Protein AF-A0A2V6G5L8-F1 (afdb_monomer_lite)

pLDDT: mean 82.04, std 16.82, range [30.98, 94.81]

Secondary structure (DSSP, 8-state):
-TT-HHHHHHHHHHHHHH---HHHHHHHHHHHHHHHHHTSS-HHHHHHHHHHHHHHHHHHHHHTTPPP-PPP---S-EEEEES---HHHHHHS--TTEEEEEESS--TTSHHHHHHHHTT--EEE--SSHHHH--TT--EEEETTTTEEEES--HHHHHHHHHHHHHHHHHHHHHHHHHHHHHHHGGGS----------------

Sequence (205 aa):
MVEDRTLIDEVLRKLKTDLCNVEWAFQEVATRYAQTLSKIDDPYLRERALDIQDVTKRVIRNLQGKAPKTFLSLTQPHILVAHNLTPSDTASMSRDYVLGVATDLGSRTSHAAILARSLNIPAVLGLHDITAKLETGQHVLVDGSDGWLIVNPTPETLECYKQIESRRAKVTAQLKQLSSFRKTSMRSQPMERRGSDFIEPNFSI

Radius of gyration: 22.94 Å; chains: 1; bounding box: 56×52×59 Å

Foldseek 3Di:
DVPPPVLVVQLVVCCVPVVDDSLVSSCVSLLVVLVVQCPDPDPVSPLVSVQSVVVSVVVSCVVVVHDQPADPPDPAADAAEEQAQYPSNLVRDDLPRHQEYEHLADDCPGPRNVSCLVSVHAYAHNVNCVVVVDDPPWDWDGDNPVRDIRTNDDPVRVVVVVVVVVVVVVVVVVVVVVVVVVVVVVPPDDDDDDDDDDDDDDDDD

Structure (mmCIF, N/CA/C/O backbone):
data_AF-A0A2V6G5L8-F1
#
_entry.id   AF-A0A2V6G5L8-F1
#
loop_
_atom_site.group_PDB
_atom_site.id
_atom_site.type_symbol
_atom_site.label_atom_id
_atom_site.label_alt_id
_atom_site.label_comp_id
_atom_site.label_asym_id
_atom_site.label_entity_id
_atom_site.label_seq_id
_atom_site.pdbx_PDB_ins_code
_atom_site.Cartn_x
_atom_site.Cartn_y
_atom_site.Cartn_z
_atom_site.occupancy
_atom_site.B_iso_or_equiv
_atom_site.auth_seq_id
_atom_site.auth_comp_id
_atom_site.auth_asym_id
_atom_site.auth_atom_id
_atom_site.pdbx_PDB_model_num
ATOM 1 N N . MET A 1 1 ? 5.148 7.804 -17.476 1.00 61.69 1 MET A N 1
ATOM 2 C CA . MET A 1 1 ? 5.872 6.564 -17.117 1.00 61.69 1 MET A CA 1
ATOM 3 C C . MET A 1 1 ? 5.680 5.501 -18.185 1.00 61.69 1 MET A C 1
ATOM 5 O O . MET A 1 1 ? 6.603 5.325 -18.954 1.00 61.69 1 MET A O 1
ATOM 9 N N . VAL A 1 2 ? 4.518 4.840 -18.308 1.00 65.25 2 VAL A N 1
ATOM 10 C CA . VAL A 1 2 ? 4.335 3.784 -19.339 1.00 65.2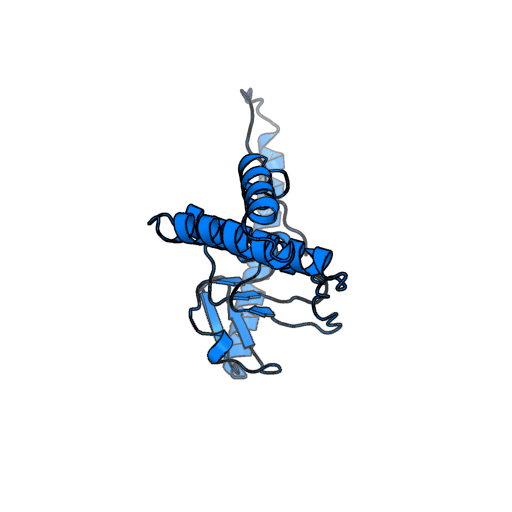5 2 VAL A CA 1
ATOM 11 C C . VAL A 1 2 ? 4.403 4.334 -20.769 1.00 65.25 2 VAL A C 1
ATOM 13 O O . VAL A 1 2 ? 4.929 3.669 -21.646 1.00 65.25 2 VAL A O 1
ATOM 16 N N . GLU A 1 3 ? 3.940 5.564 -20.984 1.00 74.81 3 GLU A N 1
ATOM 17 C CA . GLU A 1 3 ? 4.020 6.264 -22.277 1.00 74.81 3 GLU A CA 1
ATOM 18 C C . GLU A 1 3 ? 5.188 7.263 -22.339 1.00 74.81 3 GLU A C 1
ATOM 20 O O . GLU A 1 3 ? 5.230 8.136 -23.206 1.00 74.81 3 GLU A O 1
ATOM 25 N N . ASP A 1 4 ? 6.125 7.192 -21.387 1.00 84.06 4 ASP A N 1
ATOM 26 C CA . ASP A 1 4 ? 7.268 8.100 -21.384 1.00 84.06 4 ASP A CA 1
ATOM 27 C C . ASP A 1 4 ? 8.213 7.747 -22.535 1.00 84.06 4 ASP A C 1
ATOM 29 O O . ASP A 1 4 ? 8.891 6.718 -22.507 1.00 84.06 4 ASP A O 1
ATOM 33 N N . ARG A 1 5 ? 8.248 8.611 -23.554 1.00 85.69 5 ARG A N 1
ATOM 34 C CA . ARG A 1 5 ? 9.072 8.403 -24.750 1.00 85.69 5 ARG A CA 1
ATOM 35 C C . ARG A 1 5 ? 10.554 8.280 -24.418 1.00 85.69 5 ARG A C 1
ATOM 37 O O . ARG A 1 5 ? 11.223 7.456 -25.021 1.00 85.69 5 ARG A O 1
ATOM 44 N N . THR A 1 6 ? 11.047 9.022 -23.429 1.00 87.62 6 THR A N 1
ATOM 45 C CA . THR A 1 6 ? 12.464 8.990 -23.040 1.00 87.62 6 THR A CA 1
ATOM 46 C C . THR A 1 6 ? 12.847 7.610 -22.520 1.00 87.62 6 THR A C 1
ATOM 48 O O . THR A 1 6 ? 13.856 7.043 -22.938 1.00 87.62 6 THR A O 1
ATOM 51 N N . LEU A 1 7 ? 12.003 7.042 -21.653 1.00 87.38 7 LEU A N 1
ATOM 52 C CA . LEU A 1 7 ? 12.200 5.702 -21.106 1.00 87.38 7 LEU A CA 1
ATOM 53 C C . LEU A 1 7 ? 12.101 4.639 -22.206 1.00 87.38 7 LEU A C 1
ATOM 55 O O . LEU A 1 7 ? 12.951 3.755 -22.282 1.00 87.38 7 LEU A O 1
ATOM 59 N N . ILE A 1 8 ? 11.087 4.730 -23.071 1.00 89.81 8 ILE A N 1
ATOM 60 C CA . ILE A 1 8 ? 10.886 3.777 -24.171 1.00 89.81 8 ILE A CA 1
ATOM 61 C C . ILE A 1 8 ? 12.074 3.810 -25.140 1.00 89.81 8 ILE A C 1
ATOM 63 O O . ILE A 1 8 ? 12.603 2.756 -25.489 1.00 89.81 8 ILE A O 1
ATOM 67 N N . ASP A 1 9 ? 12.530 4.996 -25.539 1.00 92.69 9 ASP A N 1
ATOM 68 C CA . ASP A 1 9 ? 13.653 5.162 -26.462 1.00 92.69 9 ASP A CA 1
ATOM 69 C C . ASP A 1 9 ? 14.961 4.619 -25.870 1.00 92.69 9 ASP A C 1
ATOM 71 O O . ASP A 1 9 ? 15.764 4.010 -26.584 1.00 92.69 9 ASP A O 1
ATOM 75 N N . GLU A 1 10 ? 15.176 4.796 -24.563 1.00 92.62 10 GLU A N 1
ATOM 76 C CA . GLU A 1 10 ? 16.321 4.227 -23.849 1.00 92.62 10 GLU A CA 1
ATOM 77 C C . GLU A 1 10 ? 16.272 2.691 -23.831 1.00 92.62 10 GLU A C 1
ATOM 79 O O . GLU A 1 10 ? 17.270 2.041 -24.157 1.00 92.62 10 GLU A O 1
ATOM 84 N N . VAL A 1 11 ? 15.104 2.100 -23.549 1.00 92.50 11 VAL A N 1
ATOM 85 C CA . VAL A 1 11 ? 14.900 0.641 -23.593 1.00 92.50 11 VAL A CA 1
ATOM 86 C C . VAL A 1 11 ? 15.129 0.097 -25.006 1.00 92.50 11 VAL A C 1
ATOM 88 O O . VAL A 1 11 ? 15.877 -0.865 -25.181 1.00 92.50 11 VAL A O 1
ATOM 91 N N . LEU A 1 12 ? 14.550 0.727 -26.032 1.00 92.62 12 LEU A N 1
ATOM 92 C CA . LEU A 1 12 ? 14.711 0.309 -27.430 1.00 92.62 12 LEU A CA 1
ATOM 93 C C . LEU A 1 12 ? 16.166 0.387 -27.896 1.00 92.62 12 LEU A C 1
ATOM 95 O O . LEU A 1 12 ? 16.631 -0.491 -28.625 1.00 92.62 12 LEU A O 1
ATOM 99 N N . ARG A 1 13 ? 16.898 1.424 -27.478 1.00 93.25 13 ARG A N 1
ATOM 100 C CA . ARG A 1 13 ? 18.331 1.548 -27.764 1.00 93.25 13 ARG A CA 1
ATOM 101 C C . ARG A 1 13 ? 19.106 0.401 -27.129 1.00 93.25 13 ARG A C 1
ATOM 103 O O . ARG A 1 13 ? 19.894 -0.243 -27.812 1.00 93.25 13 ARG A O 1
ATOM 110 N N . LYS A 1 14 ? 18.839 0.113 -25.856 1.00 92.62 14 LYS A N 1
ATOM 111 C CA . LYS A 1 14 ? 19.505 -0.959 -25.116 1.00 92.62 14 LYS A CA 1
ATOM 112 C C . LYS A 1 14 ? 19.248 -2.338 -25.726 1.00 92.62 14 LYS A C 1
ATOM 114 O O . LYS A 1 14 ? 20.172 -3.134 -25.826 1.00 92.62 14 LYS A O 1
ATOM 119 N N . LEU A 1 15 ? 18.037 -2.593 -26.221 1.00 92.69 15 LEU A N 1
ATOM 120 C CA . LEU A 1 15 ? 17.722 -3.840 -26.925 1.00 92.69 15 LEU A CA 1
ATOM 121 C C . LEU A 1 15 ? 18.544 -4.027 -28.201 1.00 92.69 15 LEU A C 1
ATOM 123 O O . LEU A 1 15 ? 19.007 -5.132 -28.474 1.00 92.69 15 LEU A O 1
ATOM 127 N N . LYS A 1 16 ? 18.747 -2.952 -28.969 1.00 92.06 16 LYS A N 1
ATOM 128 C CA . LYS A 1 16 ? 19.544 -2.993 -30.202 1.00 92.06 16 LYS A CA 1
ATOM 129 C C . LYS A 1 16 ? 21.036 -3.179 -29.930 1.00 92.06 16 LYS A C 1
ATOM 131 O O . LYS A 1 16 ? 21.698 -3.847 -30.716 1.00 92.06 16 LYS A O 1
ATOM 136 N N . THR A 1 17 ? 21.552 -2.580 -28.858 1.00 92.69 17 THR A N 1
ATOM 137 C CA . THR A 1 17 ? 22.986 -2.613 -28.533 1.00 92.69 17 THR A CA 1
ATOM 138 C C . THR A 1 17 ? 23.386 -3.880 -27.779 1.00 92.69 17 THR A C 1
ATOM 140 O O . THR A 1 17 ? 24.358 -4.527 -28.154 1.00 92.69 17 THR A O 1
ATOM 143 N N . ASP A 1 18 ? 22.634 -4.247 -26.739 1.00 90.44 18 ASP A N 1
ATOM 144 C CA . ASP A 1 18 ? 23.035 -5.287 -25.780 1.00 90.44 18 ASP A CA 1
ATOM 145 C C . ASP A 1 18 ? 22.461 -6.670 -26.137 1.00 90.44 18 ASP A C 1
ATOM 147 O O . ASP A 1 18 ? 22.833 -7.663 -25.515 1.00 90.44 18 ASP A O 1
ATOM 151 N N . LEU A 1 19 ? 21.537 -6.741 -27.109 1.00 89.12 19 LEU A N 1
ATOM 152 C CA . LEU A 1 19 ? 20.874 -7.972 -27.572 1.00 89.12 19 LEU A CA 1
ATOM 153 C C . LEU A 1 19 ? 20.292 -8.822 -26.424 1.00 89.12 19 LEU A C 1
ATOM 155 O O . LEU A 1 19 ? 20.365 -10.051 -26.424 1.00 89.12 19 LEU A O 1
ATOM 159 N N . CYS A 1 20 ? 19.709 -8.153 -25.428 1.00 90.88 20 CYS A N 1
ATOM 160 C CA . CYS A 1 20 ? 19.091 -8.777 -24.261 1.00 90.88 20 CYS A CA 1
ATOM 161 C C . CYS A 1 20 ? 17.565 -8.904 -24.411 1.00 90.88 20 CYS A C 1
ATOM 163 O O . CYS A 1 20 ? 16.962 -8.367 -25.340 1.00 90.88 20 CYS A O 1
ATOM 165 N N . ASN A 1 21 ? 16.926 -9.637 -23.494 1.00 92.69 21 ASN A N 1
ATOM 166 C CA . ASN A 1 21 ? 15.468 -9.745 -23.475 1.00 92.69 21 ASN A CA 1
ATOM 167 C C . ASN A 1 21 ? 14.803 -8.408 -23.072 1.00 92.69 21 ASN A C 1
ATOM 169 O O . ASN A 1 21 ? 15.391 -7.577 -22.370 1.00 92.69 21 ASN A O 1
ATOM 173 N N . VAL A 1 22 ? 13.569 -8.199 -23.539 1.00 93.31 22 VAL A N 1
ATOM 174 C CA . VAL A 1 22 ? 12.821 -6.943 -23.348 1.00 93.31 22 VAL A CA 1
ATOM 175 C C . VAL A 1 22 ? 12.508 -6.671 -21.881 1.00 93.31 22 VAL A C 1
ATOM 177 O O . VAL A 1 22 ? 12.587 -5.527 -21.433 1.00 93.31 22 VAL A O 1
ATOM 180 N N . GLU A 1 23 ? 12.223 -7.715 -21.111 1.00 93.19 23 GLU A N 1
ATOM 181 C CA . GLU A 1 23 ? 11.925 -7.638 -19.687 1.00 93.19 23 GLU A CA 1
ATOM 182 C C . GLU A 1 23 ? 13.119 -7.115 -18.889 1.00 93.19 23 GLU A C 1
ATOM 184 O O . GLU A 1 23 ? 12.956 -6.257 -18.022 1.00 93.19 23 GLU A O 1
ATOM 189 N N . TRP A 1 24 ? 14.317 -7.604 -19.200 1.00 93.38 24 TRP A N 1
ATOM 190 C CA . TRP A 1 24 ? 15.567 -7.214 -18.565 1.00 93.38 24 TRP A CA 1
ATOM 191 C C . TRP A 1 24 ? 15.931 -5.778 -18.910 1.00 93.38 24 TRP A C 1
ATOM 193 O O . TRP A 1 24 ? 16.190 -4.984 -18.005 1.00 93.38 24 TRP A O 1
ATOM 203 N N . ALA A 1 25 ? 15.890 -5.420 -20.198 1.00 94.12 25 ALA A N 1
ATOM 204 C CA . ALA A 1 25 ? 16.164 -4.055 -20.638 1.00 94.12 25 ALA A CA 1
ATOM 205 C C . ALA A 1 25 ? 15.221 -3.053 -19.955 1.00 94.12 25 ALA A C 1
ATOM 207 O O . ALA A 1 25 ? 15.672 -2.036 -19.426 1.00 94.12 25 ALA A O 1
ATOM 208 N N . PHE A 1 26 ? 13.923 -3.369 -19.909 1.00 93.62 26 PHE A N 1
ATOM 209 C CA . PHE A 1 26 ? 12.929 -2.535 -19.245 1.00 93.62 26 PHE A CA 1
ATOM 210 C C . PHE A 1 26 ? 13.160 -2.453 -17.730 1.00 93.62 26 PHE A C 1
ATOM 212 O O . PHE A 1 26 ? 13.147 -1.355 -17.170 1.00 93.62 26 PHE A O 1
ATOM 219 N N . GLN A 1 27 ? 13.406 -3.588 -17.063 1.00 93.94 27 GLN A N 1
ATOM 220 C CA . GLN A 1 27 ? 13.678 -3.619 -15.625 1.00 93.94 27 GLN A CA 1
ATOM 221 C C . GLN A 1 27 ? 14.892 -2.761 -15.269 1.00 93.94 27 GLN A C 1
ATOM 223 O O . GLN A 1 27 ? 14.825 -1.986 -14.316 1.00 93.94 27 GLN A O 1
ATOM 228 N N . GLU A 1 28 ? 15.993 -2.892 -16.004 1.00 93.81 28 GLU A N 1
ATOM 229 C CA . GLU A 1 28 ? 17.238 -2.189 -15.699 1.00 93.81 28 GLU A CA 1
ATOM 230 C C . GLU A 1 28 ? 17.068 -0.670 -15.815 1.00 93.81 28 GLU A C 1
ATOM 232 O O . GLU A 1 28 ? 17.421 0.067 -14.888 1.00 93.81 28 GLU A O 1
ATOM 237 N N . VAL A 1 29 ? 16.474 -0.206 -16.921 1.00 93.12 29 VAL A N 1
ATOM 238 C CA . VAL A 1 29 ? 16.212 1.220 -17.152 1.00 93.12 29 VAL A CA 1
ATOM 239 C C . VAL A 1 29 ? 15.277 1.753 -16.067 1.00 93.12 29 VAL A C 1
ATOM 241 O O . VAL A 1 29 ? 15.641 2.676 -15.339 1.00 93.12 29 VAL A O 1
ATOM 244 N N . ALA A 1 30 ? 14.113 1.133 -15.863 1.00 93.00 30 ALA A N 1
ATOM 245 C CA . ALA A 1 30 ? 13.137 1.617 -14.888 1.00 93.00 30 ALA A CA 1
ATOM 246 C C . ALA A 1 30 ? 13.659 1.584 -13.437 1.00 93.00 30 ALA A C 1
ATOM 248 O O . ALA A 1 30 ? 13.397 2.507 -12.660 1.00 93.00 30 ALA A O 1
ATOM 249 N N . THR A 1 31 ? 14.457 0.571 -13.076 1.00 93.12 31 THR A N 1
ATOM 250 C CA . THR A 1 31 ? 15.107 0.484 -11.757 1.00 93.12 31 THR A CA 1
ATOM 251 C C . THR A 1 31 ? 16.056 1.658 -11.535 1.00 93.12 31 THR A C 1
ATOM 253 O O . THR A 1 31 ? 16.070 2.230 -10.447 1.00 93.12 31 THR A O 1
ATOM 256 N N . ARG A 1 32 ? 16.801 2.078 -12.561 1.00 92.81 32 ARG A N 1
ATOM 257 C CA . ARG A 1 32 ? 17.712 3.229 -12.490 1.00 92.81 32 ARG A CA 1
ATOM 258 C C . ARG A 1 32 ? 16.976 4.552 -12.264 1.00 92.81 32 ARG A C 1
ATOM 260 O O . ARG A 1 32 ? 17.410 5.358 -11.436 1.00 92.81 32 ARG A O 1
ATOM 267 N N . TYR A 1 33 ? 15.847 4.759 -12.946 1.00 91.06 33 TYR A N 1
ATOM 268 C CA . TYR A 1 33 ? 14.983 5.924 -12.709 1.00 91.06 33 TYR A CA 1
ATOM 269 C C . TYR A 1 33 ? 14.438 5.929 -11.276 1.00 91.06 33 TYR A C 1
ATOM 271 O O . TYR A 1 33 ? 14.561 6.934 -10.574 1.00 91.06 33 TYR A O 1
ATOM 279 N N . ALA A 1 34 ? 13.905 4.795 -10.806 1.00 91.56 34 ALA A N 1
ATOM 280 C CA . ALA A 1 34 ? 13.399 4.672 -9.440 1.00 91.56 34 ALA A CA 1
ATOM 281 C C . ALA A 1 34 ? 14.502 4.911 -8.391 1.00 91.56 34 ALA A C 1
ATOM 283 O O . ALA A 1 34 ? 14.284 5.631 -7.420 1.00 91.56 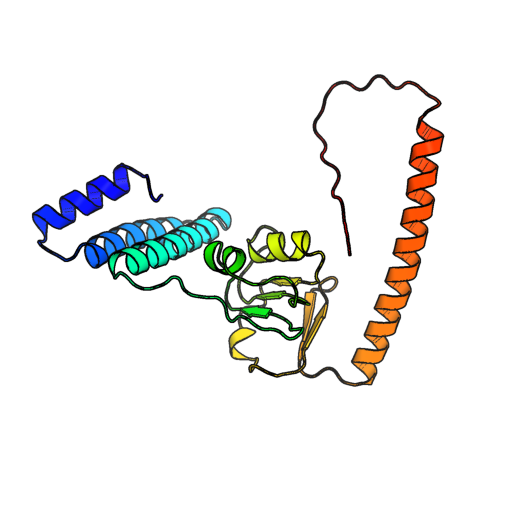34 ALA A O 1
ATOM 284 N N . GLN A 1 35 ? 15.704 4.366 -8.603 1.00 92.44 35 GLN A N 1
ATOM 285 C CA . GLN A 1 35 ? 16.849 4.580 -7.714 1.00 92.44 35 GLN A CA 1
ATOM 286 C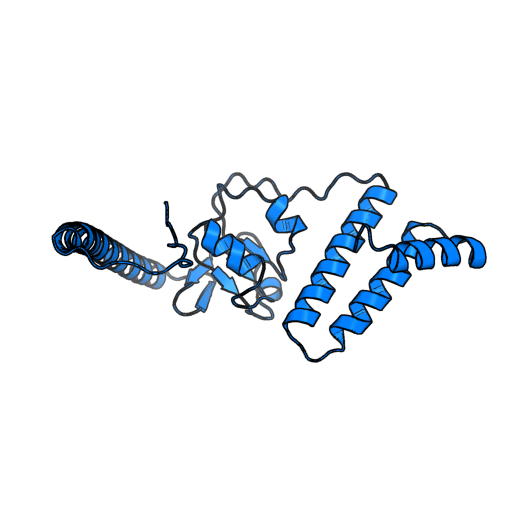 C . GLN A 1 35 ? 17.253 6.054 -7.645 1.00 92.44 35 GLN A C 1
ATOM 288 O O . GLN A 1 35 ? 17.476 6.570 -6.552 1.00 92.44 35 GLN A O 1
ATOM 293 N N . THR A 1 36 ? 17.315 6.741 -8.788 1.00 91.50 36 THR A N 1
ATOM 294 C CA . THR A 1 36 ? 17.621 8.179 -8.840 1.00 91.50 36 THR A CA 1
ATOM 295 C C . THR A 1 36 ? 16.616 8.985 -8.020 1.00 91.50 36 THR A C 1
ATOM 297 O O . THR A 1 36 ? 17.027 9.786 -7.186 1.00 91.50 36 THR A O 1
ATOM 300 N N . LEU A 1 37 ? 15.317 8.717 -8.180 1.00 88.56 37 LEU A N 1
ATOM 301 C CA . LEU A 1 37 ? 14.264 9.386 -7.409 1.00 88.56 37 LEU A CA 1
ATOM 302 C C . LEU A 1 37 ? 14.341 9.075 -5.910 1.00 88.56 37 LEU A C 1
ATOM 304 O O . LEU A 1 37 ? 14.178 9.973 -5.092 1.00 88.56 37 LEU A O 1
ATOM 308 N N . SER A 1 38 ? 14.650 7.829 -5.541 1.00 88.38 38 SER A N 1
ATOM 309 C CA . SER A 1 38 ? 14.734 7.414 -4.133 1.00 88.38 38 SER A CA 1
ATOM 310 C C . SER A 1 38 ? 15.889 8.055 -3.351 1.00 88.38 38 SER A C 1
ATOM 312 O O . SER A 1 38 ? 15.818 8.140 -2.128 1.00 88.38 38 SER A O 1
ATOM 314 N N . LYS A 1 39 ? 16.949 8.494 -4.045 1.00 91.31 39 LYS A N 1
ATOM 315 C CA . LYS A 1 39 ? 18.118 9.159 -3.445 1.00 91.31 39 LYS A CA 1
ATOM 316 C C . LYS A 1 39 ? 17.872 10.631 -3.123 1.00 91.31 39 LYS A C 1
ATOM 318 O O . LYS A 1 39 ? 18.679 11.229 -2.418 1.00 91.31 39 LYS A O 1
ATOM 323 N N . ILE A 1 40 ? 16.805 11.218 -3.658 1.00 91.12 40 ILE A N 1
ATOM 324 C CA . ILE A 1 40 ? 16.432 12.596 -3.359 1.00 91.12 40 ILE A CA 1
ATOM 325 C C . ILE A 1 40 ? 15.730 12.595 -2.001 1.00 91.12 40 ILE A C 1
ATOM 327 O O . ILE A 1 40 ? 14.820 11.795 -1.772 1.00 91.12 40 ILE A O 1
ATOM 331 N N . ASP A 1 41 ? 16.153 13.476 -1.093 1.00 84.88 41 ASP A N 1
ATOM 332 C CA . ASP A 1 41 ? 15.556 13.591 0.240 1.00 84.88 41 ASP A CA 1
ATOM 333 C C . ASP A 1 41 ? 14.231 14.368 0.201 1.00 84.88 41 ASP A C 1
ATOM 335 O O . ASP A 1 41 ? 14.075 15.443 0.771 1.00 84.88 41 ASP A O 1
ATOM 339 N N . ASP A 1 42 ? 13.272 13.815 -0.537 1.00 85.00 42 ASP A N 1
ATOM 340 C CA . ASP A 1 42 ? 11.910 14.312 -0.654 1.00 85.00 42 ASP A CA 1
ATOM 341 C C . ASP A 1 42 ? 10.942 13.125 -0.475 1.00 85.00 42 ASP A C 1
ATOM 343 O O . ASP A 1 42 ? 10.955 12.186 -1.283 1.00 85.00 42 ASP A O 1
ATOM 347 N N . PRO A 1 43 ? 10.094 13.127 0.574 1.00 80.25 43 PRO A N 1
ATOM 348 C CA . PRO A 1 43 ? 9.102 12.081 0.805 1.00 80.25 43 PRO A CA 1
ATOM 349 C C . PRO A 1 43 ? 8.194 11.796 -0.398 1.00 80.25 43 PRO A C 1
ATOM 351 O O . PRO A 1 43 ? 7.906 10.631 -0.670 1.00 80.25 43 PRO A O 1
ATOM 354 N N . TYR A 1 44 ? 7.780 12.826 -1.139 1.00 82.31 44 TYR A N 1
ATOM 355 C CA . TYR A 1 44 ? 6.925 12.678 -2.315 1.00 82.31 44 TYR A CA 1
ATOM 356 C C . TYR A 1 44 ? 7.661 11.961 -3.452 1.00 82.31 44 TYR A C 1
ATOM 358 O O . TYR A 1 44 ? 7.115 11.052 -4.078 1.00 82.31 44 TYR A O 1
ATOM 366 N N . LEU A 1 45 ? 8.930 12.305 -3.694 1.00 85.00 45 LEU A N 1
ATOM 367 C CA . LEU A 1 45 ? 9.739 11.634 -4.718 1.00 85.00 45 LEU A CA 1
ATOM 368 C C . LEU A 1 45 ? 10.092 10.193 -4.327 1.00 85.00 45 LEU A C 1
ATOM 370 O O . LEU A 1 45 ? 10.141 9.322 -5.199 1.00 85.00 45 LEU A O 1
ATOM 374 N N . ARG A 1 46 ? 10.263 9.911 -3.029 1.00 83.38 46 ARG A N 1
ATOM 375 C CA . ARG A 1 46 ? 10.414 8.538 -2.521 1.00 83.38 46 ARG A CA 1
ATOM 376 C C . ARG A 1 46 ? 9.156 7.699 -2.744 1.00 83.38 46 ARG A C 1
ATOM 378 O O . ARG A 1 46 ? 9.270 6.580 -3.241 1.00 83.38 46 ARG A O 1
ATOM 385 N N . GLU A 1 47 ? 7.968 8.232 -2.450 1.00 79.69 47 GLU A N 1
ATOM 386 C CA . GLU A 1 47 ? 6.700 7.564 -2.790 1.00 79.69 47 GLU A CA 1
ATOM 387 C C . GLU A 1 47 ? 6.593 7.348 -4.309 1.00 79.69 47 GLU A C 1
ATOM 389 O O . GLU A 1 47 ? 6.268 6.251 -4.768 1.00 79.69 47 GLU A O 1
ATOM 394 N N . ARG A 1 48 ? 6.995 8.340 -5.111 1.00 84.81 48 ARG A N 1
ATOM 395 C CA . ARG A 1 48 ? 6.979 8.231 -6.573 1.00 84.81 48 ARG A CA 1
ATOM 396 C C . ARG A 1 48 ? 7.918 7.153 -7.118 1.00 84.81 48 ARG A C 1
ATOM 398 O O . ARG A 1 48 ? 7.598 6.506 -8.116 1.00 84.81 48 ARG A O 1
ATOM 405 N N . ALA A 1 49 ? 9.066 6.940 -6.480 1.00 88.19 49 ALA A N 1
ATOM 406 C CA . ALA A 1 49 ? 9.970 5.850 -6.829 1.00 88.19 49 ALA A CA 1
ATOM 407 C C . ALA A 1 49 ? 9.303 4.476 -6.631 1.00 88.19 49 ALA A C 1
ATOM 409 O O . ALA A 1 49 ? 9.457 3.595 -7.481 1.00 88.19 49 ALA A O 1
ATOM 410 N N . LEU A 1 50 ? 8.521 4.307 -5.557 1.00 85.19 50 LEU A N 1
ATOM 411 C CA . LEU A 1 50 ? 7.757 3.081 -5.300 1.00 85.19 50 LEU A CA 1
ATOM 412 C C . LEU A 1 50 ? 6.665 2.861 -6.356 1.00 85.19 50 LEU A C 1
ATOM 414 O O . LEU A 1 50 ? 6.498 1.734 -6.826 1.00 85.19 50 LEU A O 1
ATOM 418 N N . ASP A 1 51 ? 5.986 3.922 -6.801 1.00 86.38 51 ASP A N 1
ATOM 419 C CA . ASP A 1 51 ? 5.009 3.830 -7.896 1.00 86.38 51 ASP A CA 1
ATOM 420 C C . ASP A 1 51 ? 5.652 3.342 -9.201 1.00 86.38 51 ASP A C 1
ATOM 422 O O . ASP A 1 51 ? 5.091 2.506 -9.913 1.00 86.38 51 ASP A O 1
ATOM 426 N N . ILE A 1 52 ? 6.843 3.850 -9.537 1.00 89.75 52 ILE A N 1
ATOM 427 C CA . ILE A 1 52 ? 7.576 3.419 -10.736 1.00 89.75 52 ILE A CA 1
ATOM 428 C C . ILE A 1 52 ? 7.937 1.941 -10.629 1.00 89.75 52 ILE A C 1
ATOM 430 O O . ILE A 1 52 ? 7.787 1.201 -11.603 1.00 89.75 52 ILE A O 1
ATOM 434 N N . GLN A 1 53 ? 8.368 1.484 -9.452 1.00 90.19 53 GLN A N 1
ATOM 435 C CA . GLN A 1 53 ? 8.633 0.067 -9.217 1.00 90.19 53 GLN A CA 1
ATOM 436 C C . GLN A 1 53 ? 7.367 -0.790 -9.373 1.00 90.19 53 GLN A C 1
ATOM 438 O O . GLN A 1 53 ? 7.442 -1.872 -9.958 1.00 90.19 53 GLN A O 1
ATOM 443 N N . ASP A 1 54 ? 6.211 -0.322 -8.895 1.00 88.94 54 ASP A N 1
ATOM 444 C CA . ASP A 1 54 ? 4.924 -1.012 -9.057 1.00 88.94 54 ASP A CA 1
ATOM 445 C C . ASP A 1 54 ? 4.538 -1.156 -10.537 1.00 88.94 54 ASP A C 1
ATOM 447 O O . ASP A 1 54 ? 4.299 -2.264 -11.030 1.00 88.94 54 ASP A O 1
ATOM 451 N N . VAL A 1 55 ? 4.585 -0.051 -11.285 1.00 90.44 55 VAL A N 1
ATOM 452 C CA . VAL A 1 55 ? 4.336 -0.045 -12.733 1.00 90.44 55 VAL A CA 1
ATOM 453 C C . VAL A 1 55 ? 5.308 -0.974 -13.458 1.00 90.44 55 VAL A C 1
ATOM 455 O O . VAL A 1 55 ? 4.891 -1.740 -14.327 1.00 90.44 55 VAL A O 1
ATOM 458 N N . THR A 1 56 ? 6.584 -0.963 -13.069 1.00 91.62 56 THR A N 1
ATOM 459 C CA . THR A 1 56 ? 7.620 -1.813 -13.671 1.00 91.62 56 THR A CA 1
ATOM 460 C C . THR A 1 56 ? 7.303 -3.290 -13.501 1.00 91.62 56 THR A C 1
ATOM 462 O O . THR A 1 56 ? 7.288 -4.038 -14.480 1.00 91.62 56 THR A O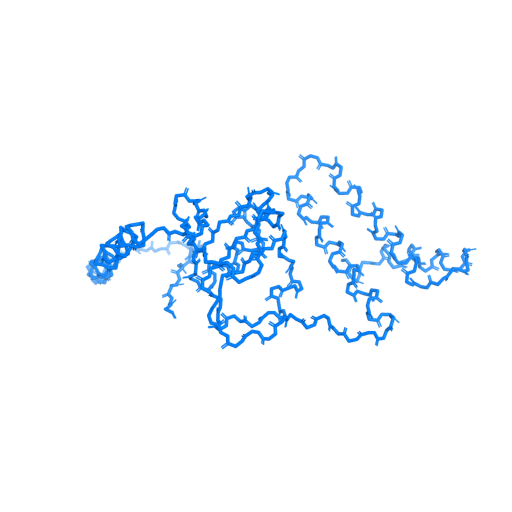 1
ATOM 465 N N . LYS A 1 57 ? 6.957 -3.709 -12.278 1.00 89.62 57 LYS A N 1
ATOM 466 C CA . LYS A 1 57 ? 6.541 -5.090 -11.990 1.00 89.62 57 LYS A CA 1
ATOM 467 C C . LYS A 1 57 ? 5.339 -5.504 -12.841 1.00 89.62 57 LYS A C 1
ATOM 469 O O . LYS A 1 57 ? 5.273 -6.649 -13.288 1.00 89.62 57 LYS A O 1
ATOM 474 N N . ARG A 1 58 ? 4.394 -4.589 -13.077 1.00 88.56 58 ARG A N 1
ATOM 475 C CA . ARG A 1 58 ? 3.200 -4.854 -13.889 1.00 88.56 58 ARG A CA 1
ATOM 476 C C . ARG A 1 58 ? 3.522 -5.001 -15.376 1.00 88.56 58 ARG A C 1
ATOM 478 O O . ARG A 1 58 ? 3.051 -5.952 -15.992 1.00 88.56 58 ARG A O 1
ATOM 485 N N . VAL A 1 59 ? 4.344 -4.111 -15.936 1.00 90.56 59 VAL A N 1
ATOM 486 C CA . VAL A 1 59 ? 4.787 -4.195 -17.340 1.00 90.56 59 VAL A CA 1
ATOM 487 C C . VAL A 1 59 ? 5.522 -5.510 -17.589 1.00 90.56 59 VAL A C 1
ATOM 489 O O . VAL A 1 59 ? 5.172 -6.234 -18.514 1.00 90.56 59 VAL A O 1
ATOM 492 N N . ILE A 1 60 ? 6.463 -5.876 -16.719 1.00 91.88 60 ILE A N 1
ATOM 493 C CA . ILE A 1 60 ? 7.230 -7.122 -16.857 1.00 91.88 60 ILE A CA 1
ATOM 494 C C . ILE A 1 60 ? 6.329 -8.350 -16.763 1.00 91.88 60 ILE A C 1
ATOM 496 O O . ILE A 1 60 ? 6.482 -9.289 -17.538 1.00 91.88 60 ILE A O 1
ATOM 500 N N . ARG A 1 61 ? 5.350 -8.349 -15.852 1.00 89.56 61 ARG A N 1
ATOM 501 C CA . ARG A 1 61 ? 4.369 -9.436 -15.758 1.00 89.56 61 ARG A CA 1
ATOM 502 C C . ARG A 1 61 ? 3.584 -9.608 -17.065 1.00 89.56 61 ARG A C 1
ATOM 504 O O . ARG A 1 61 ? 3.404 -10.743 -17.500 1.00 89.56 61 ARG A O 1
ATOM 511 N N . ASN A 1 62 ? 3.162 -8.502 -17.679 1.00 89.56 62 ASN A N 1
ATOM 512 C CA . ASN A 1 62 ? 2.463 -8.522 -18.965 1.00 89.56 62 ASN A CA 1
ATOM 513 C C . ASN A 1 62 ? 3.362 -9.033 -20.100 1.00 89.56 62 ASN A C 1
ATOM 515 O O . ASN A 1 62 ? 2.914 -9.861 -20.885 1.00 89.56 62 ASN A O 1
ATOM 519 N N . LEU A 1 63 ? 4.625 -8.593 -20.161 1.00 90.12 63 LEU A N 1
ATOM 520 C CA . LEU A 1 63 ? 5.603 -9.079 -21.146 1.00 90.12 63 LEU A CA 1
ATOM 521 C C . LEU A 1 63 ? 5.833 -10.593 -21.021 1.00 90.12 63 LEU A C 1
ATOM 523 O O . LEU A 1 63 ? 5.882 -11.299 -22.020 1.00 90.12 63 LEU A O 1
ATOM 527 N N . GLN A 1 64 ? 5.842 -11.105 -19.789 1.00 91.44 64 GLN A N 1
ATOM 528 C CA . GLN A 1 64 ? 5.945 -12.537 -19.498 1.00 91.44 64 GLN A CA 1
ATOM 529 C C . GLN A 1 64 ? 4.653 -13.330 -19.775 1.00 91.44 64 GLN A C 1
ATOM 531 O O . GLN A 1 64 ? 4.614 -14.527 -19.490 1.00 91.44 64 GLN A O 1
ATOM 536 N N . GLY A 1 65 ? 3.575 -12.689 -20.240 1.00 88.75 65 GLY A N 1
ATOM 537 C CA . GLY A 1 65 ? 2.276 -13.334 -20.467 1.00 88.75 65 GLY A CA 1
ATOM 538 C C . GLY A 1 65 ? 1.617 -13.878 -19.193 1.00 88.75 65 GLY A C 1
ATOM 539 O O . GLY A 1 65 ? 0.748 -14.745 -19.259 1.00 88.75 65 GLY A O 1
ATOM 540 N N . LYS 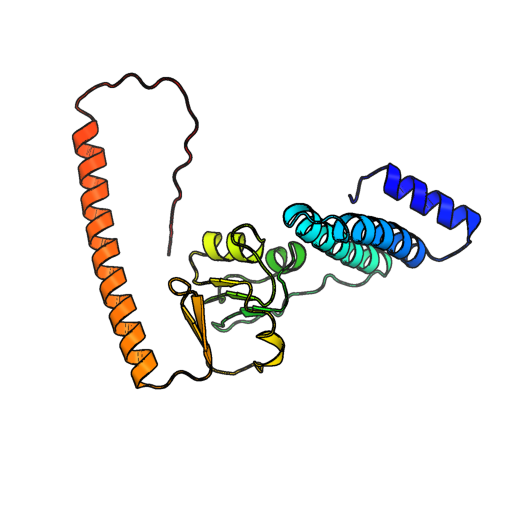A 1 66 ? 2.038 -13.411 -18.013 1.00 86.56 66 LYS A N 1
ATOM 541 C CA . LYS A 1 66 ? 1.507 -13.880 -16.730 1.00 86.56 66 LYS A CA 1
ATOM 542 C C . LYS A 1 66 ? 0.198 -13.167 -16.415 1.00 86.56 66 LYS A C 1
ATOM 544 O O . LYS A 1 66 ? 0.089 -11.953 -16.584 1.00 86.56 66 LYS A O 1
ATOM 549 N N . ALA A 1 67 ? -0.762 -13.910 -15.867 1.00 74.94 67 ALA A N 1
ATOM 550 C CA . ALA A 1 67 ? -2.001 -13.332 -15.361 1.00 74.94 67 ALA A CA 1
ATOM 551 C C . ALA A 1 67 ? -1.714 -12.230 -14.318 1.00 74.94 67 ALA A C 1
ATOM 553 O O . ALA A 1 67 ? -0.711 -12.326 -13.589 1.00 74.94 67 ALA A O 1
ATOM 554 N N . PRO A 1 68 ? -2.578 -11.196 -14.223 1.00 70.06 68 PRO A N 1
ATOM 555 C CA . PRO A 1 68 ? -2.505 -10.201 -13.163 1.00 70.06 68 PRO A CA 1
ATOM 556 C C . PRO A 1 68 ? -2.375 -10.871 -11.797 1.00 70.06 68 PRO A C 1
ATOM 558 O O . PRO A 1 68 ? -2.912 -11.953 -11.564 1.00 70.06 68 PRO A O 1
ATOM 561 N N . LYS A 1 69 ? -1.650 -10.228 -10.879 1.00 67.19 69 LYS A N 1
ATOM 562 C CA . LYS A 1 69 ? -1.656 -10.674 -9.486 1.00 67.19 69 LYS A CA 1
ATOM 563 C C . LYS A 1 69 ? -3.073 -10.459 -8.964 1.00 67.19 69 LYS A C 1
ATOM 565 O O . LYS A 1 69 ? -3.481 -9.317 -8.790 1.00 67.19 69 LYS A O 1
ATOM 570 N N . THR A 1 70 ? -3.814 -11.538 -8.766 1.00 62.53 70 THR A N 1
ATOM 571 C CA . THR A 1 70 ? -5.101 -11.467 -8.085 1.00 62.53 70 THR A CA 1
ATOM 572 C C . THR A 1 70 ? -4.812 -11.239 -6.612 1.00 62.53 70 THR A C 1
ATOM 574 O O . THR A 1 70 ? -4.101 -12.030 -5.985 1.00 62.53 70 THR A O 1
ATOM 577 N N . PHE A 1 71 ? -5.314 -10.135 -6.070 1.00 66.38 71 PHE A N 1
ATOM 578 C CA . PHE A 1 71 ? -5.363 -9.953 -4.629 1.00 66.38 71 PHE A CA 1
ATOM 579 C C . PHE A 1 71 ? -6.257 -11.055 -4.050 1.00 66.38 71 PHE A C 1
ATOM 581 O O . PHE A 1 71 ? -7.282 -11.376 -4.654 1.00 66.38 71 PHE A O 1
ATOM 588 N N . LEU A 1 72 ? -5.859 -11.678 -2.935 1.00 63.78 72 LEU A N 1
ATOM 589 C CA . LEU A 1 72 ? -6.606 -12.794 -2.346 1.00 63.78 72 LEU A CA 1
ATOM 590 C C . LEU A 1 72 ? -8.085 -12.410 -2.223 1.00 63.78 72 LEU A C 1
ATOM 592 O O . LEU A 1 72 ? -8.425 -11.422 -1.574 1.00 63.78 72 LEU A O 1
ATOM 596 N N . SER A 1 73 ? -8.960 -13.169 -2.886 1.00 65.75 73 SER A N 1
ATOM 597 C CA . SER A 1 73 ? -10.407 -12.981 -2.798 1.00 65.75 73 SER A CA 1
ATOM 598 C C . SER A 1 73 ? -10.879 -13.522 -1.453 1.00 65.75 73 SER A C 1
ATOM 600 O O . SER A 1 73 ? -11.366 -14.644 -1.348 1.00 65.75 73 SER A O 1
ATOM 602 N N . LEU A 1 74 ? -10.644 -12.741 -0.403 1.00 76.25 74 LEU A N 1
ATOM 603 C CA . LEU A 1 74 ? -11.091 -13.058 0.943 1.00 76.25 74 LEU A CA 1
ATOM 604 C C . LEU A 1 74 ? -12.580 -12.737 1.050 1.00 76.25 74 LEU A C 1
ATOM 606 O O . LEU A 1 74 ? -13.011 -11.630 0.737 1.00 76.25 74 LEU A O 1
ATOM 610 N N . THR A 1 75 ? -13.357 -13.720 1.494 1.00 82.06 75 THR A N 1
ATOM 611 C CA . THR A 1 75 ? -14.819 -13.628 1.642 1.00 82.06 75 THR A CA 1
ATOM 612 C C . THR A 1 75 ? -15.253 -13.409 3.091 1.00 82.06 75 THR A C 1
ATOM 614 O O . THR A 1 75 ? -16.426 -13.566 3.419 1.00 82.06 75 THR A O 1
ATOM 617 N N . GLN A 1 76 ? -14.305 -13.128 3.987 1.00 87.19 76 GLN A N 1
ATOM 618 C CA . GLN A 1 76 ? -14.547 -12.948 5.416 1.00 87.19 76 GLN A CA 1
ATOM 619 C C . GLN A 1 76 ? -14.036 -11.579 5.869 1.00 87.19 76 GLN A C 1
ATOM 621 O O . GLN A 1 76 ? -12.982 -11.159 5.381 1.00 87.19 76 GLN A O 1
ATOM 626 N N . PRO A 1 77 ? -14.734 -10.902 6.803 1.00 90.44 77 PRO A N 1
ATOM 627 C CA . PRO A 1 77 ? -14.272 -9.643 7.373 1.00 90.44 77 PRO A CA 1
ATOM 628 C C . PRO A 1 77 ? -12.871 -9.775 7.980 1.00 90.44 77 PRO A C 1
ATOM 630 O O . PRO A 1 77 ? -12.630 -10.671 8.789 1.00 90.44 77 PRO A O 1
ATOM 633 N N . HIS A 1 78 ? -11.945 -8.900 7.595 1.00 91.00 78 HIS A N 1
ATOM 634 C CA . HIS A 1 78 ? -10.545 -8.978 8.010 1.00 91.00 78 HIS A CA 1
ATOM 635 C C . HIS A 1 78 ? -9.891 -7.599 8.115 1.00 91.00 78 HIS A C 1
ATOM 637 O O . HIS A 1 78 ? -10.346 -6.618 7.527 1.00 91.00 78 HIS A O 1
ATOM 643 N N . ILE A 1 79 ? -8.790 -7.535 8.863 1.00 92.56 79 ILE A N 1
ATOM 644 C CA . ILE A 1 79 ? -7.904 -6.371 8.918 1.00 92.56 79 ILE A CA 1
ATOM 645 C C . ILE A 1 79 ? -6.711 -6.657 8.016 1.00 92.56 79 ILE A C 1
ATOM 647 O O . ILE A 1 79 ? -6.061 -7.695 8.138 1.00 92.56 79 ILE A O 1
ATOM 651 N N . LEU A 1 80 ? -6.441 -5.742 7.091 1.00 91.81 80 LEU A N 1
ATOM 652 C CA . LEU A 1 80 ? -5.352 -5.886 6.142 1.00 91.81 80 LEU A CA 1
ATOM 653 C C . LEU A 1 80 ? -4.060 -5.332 6.735 1.00 91.81 80 LEU A C 1
ATOM 655 O O . LEU A 1 80 ? -3.981 -4.142 7.031 1.00 91.81 80 LEU A O 1
ATOM 659 N N . VAL A 1 81 ? -3.039 -6.180 6.845 1.00 92.75 81 VAL A N 1
ATOM 660 C CA . VAL A 1 81 ? -1.692 -5.789 7.274 1.00 92.75 81 VAL A CA 1
ATOM 661 C C . VAL A 1 81 ? -0.724 -6.008 6.115 1.00 92.75 81 VAL A C 1
ATOM 663 O O . VAL A 1 81 ? -0.647 -7.111 5.576 1.00 92.75 81 VAL A O 1
ATOM 666 N N . ALA A 1 82 ? -0.006 -4.966 5.698 1.00 91.12 82 ALA A N 1
ATOM 667 C CA . ALA A 1 82 ? 0.908 -5.044 4.558 1.00 91.12 82 ALA A CA 1
ATOM 668 C C . ALA A 1 82 ? 2.133 -4.142 4.732 1.00 91.12 82 ALA A C 1
ATOM 670 O O . ALA A 1 82 ? 2.077 -3.117 5.400 1.00 91.12 82 ALA A O 1
ATOM 671 N N . HIS A 1 83 ? 3.247 -4.478 4.078 1.00 89.81 83 HIS A N 1
ATOM 672 C CA . HIS A 1 83 ? 4.451 -3.648 4.172 1.00 89.81 83 HIS A CA 1
ATOM 673 C C . HIS A 1 83 ? 4.209 -2.284 3.514 1.00 89.81 83 HIS A C 1
ATOM 675 O O . HIS A 1 83 ? 4.525 -1.227 4.050 1.00 89.81 83 HIS A O 1
ATOM 681 N N . ASN A 1 84 ? 3.566 -2.317 2.353 1.00 87.94 84 ASN A N 1
ATOM 682 C CA . ASN A 1 84 ? 3.058 -1.160 1.640 1.00 87.94 84 ASN A CA 1
ATOM 683 C C . ASN A 1 84 ? 1.863 -1.611 0.791 1.00 87.94 84 ASN A C 1
ATOM 685 O O . ASN A 1 84 ? 1.821 -2.771 0.380 1.00 87.94 84 ASN A O 1
ATOM 689 N N . LEU A 1 85 ? 0.934 -0.702 0.496 1.00 86.94 85 LEU A N 1
ATOM 690 C CA . LEU A 1 85 ? -0.127 -0.932 -0.488 1.00 86.94 85 LEU A CA 1
ATOM 691 C C . LEU A 1 85 ? 0.142 -0.083 -1.723 1.00 86.94 85 LEU A C 1
ATOM 693 O O . LEU A 1 85 ? 0.127 1.148 -1.652 1.00 86.94 85 LEU A O 1
ATOM 697 N N . THR A 1 86 ? 0.388 -0.737 -2.858 1.00 86.06 86 THR A N 1
ATOM 698 C CA . THR A 1 86 ? 0.611 -0.033 -4.123 1.00 86.06 86 THR A CA 1
ATOM 699 C C . THR A 1 86 ? -0.716 0.338 -4.798 1.00 86.06 86 THR A C 1
ATOM 701 O O . THR A 1 86 ? -1.767 -0.238 -4.488 1.00 86.06 86 THR A O 1
ATOM 704 N N . PRO A 1 87 ? -0.708 1.269 -5.770 1.00 82.56 87 PRO A N 1
ATOM 705 C CA . PRO A 1 87 ? -1.885 1.537 -6.595 1.00 82.56 87 PRO A CA 1
ATOM 706 C C . PRO A 1 87 ? -2.462 0.265 -7.223 1.00 82.56 87 PRO A C 1
ATOM 708 O O . PRO A 1 87 ? -3.677 0.073 -7.222 1.00 82.56 87 PRO A O 1
ATOM 711 N N . SER A 1 88 ? -1.602 -0.631 -7.718 1.00 83.88 88 SER A N 1
ATOM 712 C CA . SER A 1 88 ? -2.048 -1.890 -8.319 1.00 83.88 88 SER A CA 1
ATOM 713 C C . SER A 1 88 ? -2.704 -2.831 -7.299 1.00 83.88 88 SER A C 1
ATOM 715 O O . SER A 1 88 ? -3.704 -3.472 -7.632 1.00 83.88 88 SER A O 1
ATOM 717 N N . ASP A 1 89 ? -2.209 -2.881 -6.058 1.00 85.69 89 ASP A N 1
ATOM 718 C CA . ASP A 1 89 ? -2.824 -3.678 -4.987 1.00 85.69 89 ASP A CA 1
ATOM 719 C C . ASP A 1 89 ? -4.222 -3.141 -4.641 1.00 85.69 89 ASP A C 1
ATOM 721 O O . ASP A 1 89 ? -5.212 -3.868 -4.687 1.00 85.69 89 ASP A O 1
ATOM 725 N N . THR A 1 90 ? -4.336 -1.832 -4.394 1.00 82.81 90 THR A N 1
ATOM 726 C CA . THR A 1 90 ? -5.618 -1.191 -4.034 1.00 82.81 90 THR A CA 1
ATOM 727 C C . THR A 1 90 ? -6.672 -1.225 -5.154 1.00 82.81 90 THR A C 1
ATOM 729 O O . THR A 1 90 ? -7.877 -1.166 -4.883 1.00 82.81 90 THR A O 1
ATOM 732 N N . ALA A 1 91 ? -6.238 -1.328 -6.414 1.00 81.56 91 ALA A N 1
ATOM 733 C CA . ALA A 1 91 ? -7.117 -1.460 -7.575 1.00 81.56 91 ALA A CA 1
ATOM 734 C C . ALA A 1 91 ? -7.643 -2.890 -7.779 1.00 81.56 91 ALA A C 1
ATOM 736 O O . ALA A 1 91 ? -8.727 -3.059 -8.329 1.00 81.56 91 ALA A O 1
ATOM 737 N N . SER A 1 92 ? -6.884 -3.907 -7.363 1.00 79.75 92 SER A N 1
ATOM 738 C CA . SER A 1 92 ? -7.223 -5.324 -7.570 1.00 79.75 92 SER A CA 1
ATOM 739 C C . SER A 1 92 ? -7.864 -5.996 -6.351 1.00 79.75 92 SER A C 1
ATOM 741 O O . SER A 1 92 ? -8.357 -7.117 -6.455 1.00 79.75 92 SER A O 1
ATOM 743 N N . MET A 1 93 ? -7.866 -5.321 -5.204 1.00 79.88 93 MET A N 1
ATOM 744 C CA . MET A 1 93 ? -8.416 -5.816 -3.946 1.00 79.88 93 MET A CA 1
ATOM 745 C C . MET A 1 93 ? -9.946 -5.697 -3.864 1.00 79.88 93 MET A C 1
ATOM 747 O O . MET A 1 93 ? -10.513 -4.653 -4.193 1.00 79.88 93 MET A O 1
ATOM 751 N N . SER A 1 94 ? -10.600 -6.739 -3.329 1.00 79.56 94 SER A N 1
ATOM 752 C CA . SER A 1 94 ? -11.999 -6.658 -2.888 1.00 79.56 94 SER A CA 1
ATOM 753 C C . SER A 1 94 ? -12.102 -5.854 -1.595 1.00 79.56 94 SER A C 1
ATOM 755 O O . SER A 1 94 ? -11.396 -6.127 -0.625 1.00 79.56 94 SER A O 1
ATOM 757 N N . ARG A 1 95 ? -12.974 -4.847 -1.590 1.00 82.94 95 ARG A N 1
ATOM 758 C CA . ARG A 1 95 ? -13.085 -3.869 -0.499 1.00 82.94 95 ARG A CA 1
ATOM 759 C C . ARG A 1 95 ? -14.184 -4.220 0.499 1.00 82.94 95 ARG A C 1
ATOM 761 O O . ARG A 1 95 ? -14.173 -3.697 1.605 1.00 82.94 95 ARG A O 1
ATOM 768 N N . ASP A 1 96 ? -15.073 -5.136 0.128 1.00 84.00 96 ASP A N 1
ATOM 769 C CA . ASP A 1 96 ? -16.323 -5.419 0.840 1.00 84.00 96 ASP A CA 1
ATOM 770 C C . ASP A 1 96 ? -16.104 -5.989 2.250 1.00 84.00 96 ASP A C 1
ATOM 772 O O . ASP A 1 96 ? -16.958 -5.856 3.122 1.00 84.00 96 ASP A O 1
ATOM 776 N N . TYR A 1 97 ? -14.950 -6.619 2.480 1.00 87.69 97 TYR A N 1
ATOM 777 C CA . TYR A 1 97 ? -14.633 -7.314 3.727 1.00 87.69 97 TYR A CA 1
ATOM 778 C C . TYR A 1 97 ? -13.471 -6.689 4.510 1.00 87.69 97 TYR A C 1
ATOM 780 O O . TYR A 1 97 ? -13.043 -7.249 5.518 1.00 87.69 97 TYR A O 1
ATOM 788 N N . VAL A 1 98 ? -12.932 -5.552 4.070 1.00 90.31 98 VAL A N 1
ATOM 789 C CA . VAL A 1 98 ? -11.806 -4.912 4.761 1.00 90.31 98 VAL A CA 1
ATOM 790 C C . VAL A 1 98 ? -12.348 -4.043 5.892 1.00 90.31 98 VAL A C 1
ATOM 792 O O . VAL A 1 98 ? -12.966 -3.016 5.642 1.00 90.31 98 VAL A O 1
ATOM 795 N N . LEU A 1 99 ? -12.100 -4.443 7.140 1.00 92.25 99 LEU A N 1
ATOM 796 C CA . LEU A 1 99 ? -12.539 -3.721 8.343 1.00 92.25 99 LEU A CA 1
ATOM 797 C C . LEU A 1 99 ? -11.552 -2.635 8.790 1.00 92.25 99 LEU A C 1
ATOM 799 O O . LEU A 1 99 ? -11.908 -1.748 9.561 1.00 92.25 99 LEU A O 1
ATOM 803 N N . GLY A 1 100 ? -10.301 -2.716 8.342 1.00 93.00 100 GLY A N 1
ATOM 804 C CA . GLY A 1 100 ? -9.246 -1.776 8.701 1.00 93.00 100 GLY A CA 1
ATOM 805 C C . GLY A 1 100 ? -7.941 -2.083 7.977 1.00 93.00 100 GLY A C 1
ATOM 806 O O . GLY A 1 100 ? -7.770 -3.171 7.420 1.00 93.00 100 GLY A O 1
ATOM 807 N N . VAL A 1 101 ? -7.024 -1.116 7.978 1.00 93.69 101 VAL A N 1
ATOM 808 C CA . VAL A 1 101 ? -5.735 -1.219 7.276 1.00 93.69 101 VAL A CA 1
ATOM 809 C C . VAL A 1 101 ? -4.582 -0.835 8.199 1.00 93.69 101 VAL A C 1
ATOM 811 O O . VAL A 1 101 ? -4.608 0.218 8.829 1.00 93.69 101 VAL A O 1
ATOM 814 N N . ALA A 1 102 ? -3.540 -1.657 8.236 1.00 94.81 102 ALA A N 1
ATOM 815 C CA . ALA A 1 102 ? -2.291 -1.361 8.917 1.00 94.81 102 ALA A CA 1
ATOM 816 C C . ALA A 1 102 ? -1.107 -1.534 7.959 1.00 94.81 102 ALA A C 1
ATOM 818 O O . ALA A 1 102 ? -1.026 -2.545 7.258 1.00 94.81 102 ALA A O 1
ATOM 819 N N . THR A 1 103 ? -0.183 -0.571 7.913 1.00 93.69 103 THR A N 1
ATOM 820 C CA . THR A 1 103 ? 1.003 -0.694 7.051 1.00 93.69 103 THR A CA 1
ATOM 821 C C . THR A 1 103 ? 2.315 -0.292 7.710 1.00 93.69 103 THR A C 1
ATOM 823 O O . THR A 1 103 ? 2.361 0.641 8.513 1.00 93.69 103 THR A O 1
ATOM 826 N N . ASP A 1 104 ? 3.402 -0.970 7.329 1.00 91.69 104 ASP A N 1
ATOM 827 C CA . ASP A 1 104 ? 4.762 -0.623 7.776 1.00 91.69 104 ASP A CA 1
ATOM 828 C C . ASP A 1 104 ? 5.196 0.734 7.224 1.00 91.69 104 ASP A C 1
ATOM 830 O O . ASP A 1 104 ? 5.761 1.562 7.937 1.00 91.69 104 ASP A O 1
ATOM 834 N N . LEU A 1 105 ? 4.925 0.947 5.936 1.00 87.25 105 LEU A N 1
ATOM 835 C CA . LEU A 1 105 ? 5.214 2.169 5.207 1.00 87.25 105 LEU A CA 1
ATOM 836 C C . LEU A 1 105 ? 3.925 2.926 4.923 1.00 87.25 105 LEU A C 1
ATOM 838 O O . LEU A 1 105 ? 2.878 2.339 4.654 1.00 87.25 105 LEU A O 1
ATOM 842 N N . GLY A 1 106 ? 4.016 4.247 4.916 1.00 82.56 106 GLY A N 1
ATOM 843 C CA . GLY A 1 106 ? 2.917 5.097 4.493 1.00 82.56 106 GLY A CA 1
ATOM 844 C C . GLY A 1 106 ? 2.876 6.400 5.264 1.00 82.56 106 GLY A C 1
ATOM 845 O O . GLY A 1 106 ? 3.201 6.471 6.444 1.00 82.56 106 GLY A O 1
ATOM 846 N N . SER A 1 107 ? 2.458 7.443 4.563 1.00 83.81 107 SER A N 1
ATOM 847 C CA . SER A 1 107 ? 2.198 8.764 5.110 1.00 83.81 107 SER A CA 1
ATOM 848 C C . SER A 1 107 ? 0.693 9.045 5.128 1.00 83.81 107 SER A C 1
ATOM 850 O O . SER A 1 107 ? -0.112 8.301 4.556 1.00 83.81 107 SER A O 1
ATOM 852 N N . ARG A 1 108 ? 0.300 10.188 5.701 1.00 82.62 108 ARG A N 1
ATOM 853 C CA . ARG A 1 108 ? -1.079 10.703 5.629 1.00 82.62 108 ARG A CA 1
ATOM 854 C C . ARG A 1 108 ? -1.571 10.946 4.199 1.00 82.62 108 ARG A C 1
ATOM 856 O O . ARG A 1 108 ? -2.767 11.160 4.031 1.00 82.62 108 ARG A O 1
ATOM 863 N N . THR A 1 109 ? -0.707 10.956 3.190 1.00 82.19 109 THR A N 1
ATOM 864 C CA . THR A 1 109 ? -1.067 11.151 1.774 1.00 82.19 109 THR A CA 1
ATOM 865 C C . THR A 1 109 ? -0.895 9.890 0.933 1.00 82.19 109 THR A C 1
ATOM 867 O O . THR A 1 109 ? -1.206 9.913 -0.252 1.00 82.19 109 THR A O 1
ATOM 870 N N . SER A 1 110 ? -0.458 8.786 1.539 1.00 83.88 110 SER A N 1
ATOM 871 C CA . SER A 1 110 ? -0.212 7.531 0.831 1.00 83.88 110 SER A CA 1
ATOM 872 C C . SER A 1 110 ? -1.486 6.882 0.279 1.00 83.88 110 SER A C 1
ATOM 874 O O . SER A 1 110 ? -2.602 7.128 0.748 1.00 83.88 110 SER A O 1
ATOM 876 N N . HIS A 1 111 ? -1.307 5.976 -0.684 1.00 84.75 111 HIS A N 1
ATOM 877 C CA . HIS A 1 111 ? -2.380 5.175 -1.278 1.00 84.75 111 HIS A CA 1
ATOM 878 C C . HIS A 1 111 ? -3.221 4.435 -0.228 1.00 84.75 111 HIS A C 1
ATOM 880 O O . HIS A 1 111 ? -4.449 4.469 -0.297 1.00 84.75 111 HIS A O 1
ATOM 886 N N . ALA A 1 112 ? -2.579 3.851 0.789 1.00 87.50 112 ALA A N 1
ATOM 887 C CA . ALA A 1 112 ? -3.265 3.212 1.911 1.00 87.50 112 ALA A CA 1
ATOM 888 C C . ALA A 1 112 ? -4.150 4.207 2.691 1.00 87.50 112 ALA A C 1
ATOM 890 O O . ALA A 1 112 ? -5.305 3.905 2.990 1.00 87.50 112 ALA A O 1
ATOM 891 N N . ALA A 1 113 ? -3.651 5.423 2.952 1.00 88.69 113 ALA A N 1
ATOM 892 C CA . ALA A 1 113 ? -4.400 6.474 3.647 1.00 88.69 113 ALA A CA 1
ATOM 893 C C . ALA A 1 113 ? -5.610 6.972 2.851 1.00 88.69 113 ALA A C 1
ATOM 895 O O . ALA A 1 113 ? -6.642 7.334 3.420 1.00 88.69 113 ALA A O 1
ATOM 896 N N . ILE A 1 114 ? -5.459 7.088 1.532 1.00 88.50 114 ILE A N 1
ATOM 897 C CA . ILE A 1 114 ? -6.533 7.520 0.635 1.00 88.50 114 ILE A CA 1
ATOM 898 C C . ILE A 1 114 ? -7.604 6.429 0.561 1.00 88.50 114 I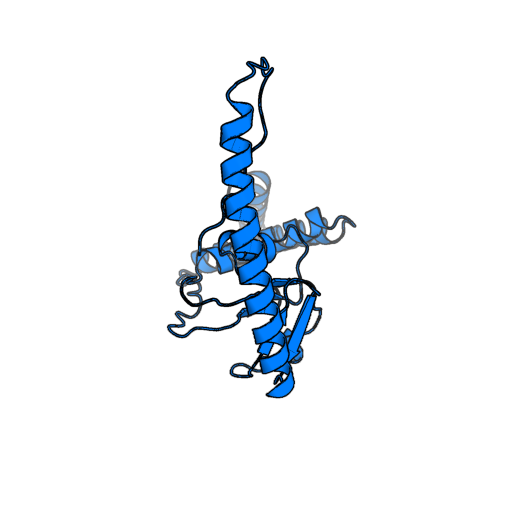LE A C 1
ATOM 900 O O . ILE A 1 114 ? -8.786 6.728 0.728 1.00 88.50 114 ILE A O 1
ATOM 904 N N . LEU A 1 115 ? -7.190 5.171 0.395 1.00 88.50 115 LEU A N 1
ATOM 905 C CA . LEU A 1 115 ? -8.093 4.028 0.350 1.00 88.50 115 LEU A CA 1
ATOM 906 C C . LEU A 1 115 ? -8.917 3.910 1.636 1.00 88.50 115 LEU A C 1
ATOM 908 O O . LEU A 1 115 ? -10.143 3.880 1.563 1.00 88.50 115 LEU A O 1
ATOM 912 N N . ALA A 1 116 ? -8.266 3.902 2.801 1.00 90.12 116 ALA A N 1
ATOM 913 C CA . ALA A 1 116 ? -8.954 3.766 4.082 1.00 90.12 116 ALA A CA 1
ATOM 914 C C . ALA A 1 116 ? -9.995 4.874 4.307 1.00 90.12 116 ALA A C 1
ATOM 916 O O . ALA A 1 116 ? -11.114 4.601 4.734 1.00 90.12 116 ALA A O 1
ATOM 917 N N . ARG A 1 117 ? -9.669 6.117 3.925 1.00 89.44 117 ARG A N 1
ATOM 918 C CA . ARG A 1 117 ? -10.620 7.239 3.971 1.00 89.44 117 ARG A CA 1
ATOM 919 C C . ARG A 1 117 ? -11.789 7.061 3.011 1.00 89.44 117 ARG A C 1
ATOM 921 O O . ARG A 1 117 ? -12.916 7.337 3.401 1.00 89.44 117 ARG A O 1
ATOM 928 N N . SER A 1 118 ? -11.537 6.590 1.789 1.00 88.19 118 SER A N 1
ATOM 929 C CA . SER A 1 118 ? -12.603 6.330 0.811 1.00 88.19 118 SER A CA 1
ATOM 930 C C . SER A 1 118 ? -13.559 5.218 1.250 1.00 88.19 118 SER A C 1
ATOM 932 O O . SER A 1 118 ? -14.725 5.238 0.874 1.00 88.19 118 SER A O 1
ATOM 934 N N . LEU A 1 119 ? -13.061 4.281 2.061 1.00 87.75 119 LEU A N 1
ATOM 935 C CA . LEU A 1 119 ? -13.819 3.168 2.627 1.00 87.75 119 LEU A CA 1
ATOM 936 C C . LEU A 1 119 ? -14.392 3.467 4.013 1.00 87.75 119 LEU A C 1
ATOM 938 O O . LEU A 1 119 ? -15.091 2.628 4.561 1.00 87.75 119 LEU A O 1
ATOM 942 N N . ASN A 1 120 ? -14.107 4.641 4.583 1.00 89.25 120 ASN A N 1
ATOM 943 C CA . ASN A 1 120 ? -14.522 5.010 5.935 1.00 89.25 120 ASN A CA 1
ATOM 944 C C . ASN A 1 120 ? -14.126 3.970 7.011 1.00 89.25 120 ASN A C 1
ATOM 946 O O . ASN A 1 120 ? -14.858 3.734 7.970 1.00 89.25 120 ASN A O 1
ATOM 950 N N . ILE A 1 121 ? -12.944 3.368 6.859 1.00 91.81 121 ILE A N 1
ATOM 951 C CA . ILE A 1 121 ? -12.398 2.374 7.793 1.00 91.81 121 ILE A CA 1
ATOM 952 C C . ILE A 1 121 ? -11.198 2.936 8.563 1.00 91.81 121 ILE A C 1
ATOM 954 O O . ILE A 1 121 ? -10.470 3.791 8.043 1.00 91.81 121 ILE A O 1
ATOM 958 N N . PRO A 1 122 ? -10.951 2.468 9.799 1.00 92.94 122 PRO A N 1
ATOM 959 C CA . PRO A 1 122 ? -9.769 2.854 10.556 1.00 92.94 122 PRO A CA 1
ATOM 960 C C . PRO A 1 122 ? -8.486 2.395 9.853 1.00 92.94 122 PRO A C 1
ATOM 962 O O . PRO A 1 122 ? -8.405 1.286 9.316 1.00 92.94 122 PRO A O 1
ATOM 965 N N . ALA A 1 123 ? -7.458 3.244 9.891 1.00 93.81 123 ALA A N 1
ATOM 966 C CA . ALA A 1 123 ? -6.142 2.889 9.388 1.00 93.81 123 ALA A CA 1
ATOM 967 C C . ALA A 1 123 ? -5.002 3.450 10.232 1.00 93.81 123 ALA A C 1
ATOM 969 O O . ALA A 1 123 ? -5.078 4.578 10.720 1.00 93.81 123 ALA A O 1
ATOM 970 N N . VAL A 1 124 ? -3.935 2.660 10.343 1.00 94.50 124 VAL A N 1
ATOM 971 C CA . VAL A 1 124 ? -2.689 3.016 11.028 1.00 94.50 124 VAL A CA 1
ATOM 972 C C . VAL A 1 124 ? -1.528 2.742 10.083 1.00 94.50 124 VAL A C 1
ATOM 974 O O . VAL A 1 124 ? -1.341 1.627 9.612 1.00 94.50 124 VAL A O 1
ATOM 977 N N . LEU A 1 125 ? -0.758 3.771 9.759 1.00 92.50 125 LEU A N 1
ATOM 978 C CA . LEU A 1 125 ? 0.270 3.709 8.720 1.00 92.50 125 LEU A CA 1
ATOM 979 C C . LEU A 1 125 ? 1.613 4.103 9.320 1.00 92.50 125 LEU A C 1
ATOM 981 O O . LEU A 1 125 ? 1.654 4.940 10.221 1.00 92.50 125 LEU A O 1
ATOM 985 N N . GLY A 1 126 ? 2.699 3.546 8.791 1.00 90.44 126 GLY A N 1
ATOM 986 C CA . GLY A 1 126 ? 4.038 3.866 9.278 1.00 90.44 126 GLY A CA 1
ATOM 987 C C . GLY A 1 126 ? 4.435 3.075 10.525 1.00 90.44 126 GLY A C 1
ATOM 988 O O . GLY A 1 126 ? 5.186 3.587 11.344 1.00 90.44 126 GLY A O 1
ATOM 989 N N . LEU A 1 127 ? 3.933 1.846 10.692 1.00 91.56 127 LEU A N 1
ATOM 990 C CA . LEU A 1 127 ? 4.251 0.981 11.840 1.00 91.56 127 LEU A CA 1
ATOM 991 C C . LEU A 1 127 ? 5.643 0.327 11.766 1.00 91.56 127 LEU A C 1
ATOM 993 O O . LEU A 1 127 ? 6.031 -0.378 12.692 1.00 91.56 127 LEU A O 1
ATOM 997 N N . HIS A 1 128 ? 6.394 0.585 10.693 1.00 90.94 128 HIS A N 1
ATOM 998 C CA . HIS A 1 128 ? 7.769 0.149 10.431 1.00 90.94 128 HIS A CA 1
ATOM 999 C C . HIS A 1 128 ? 7.988 -1.356 10.229 1.00 90.94 128 HIS A C 1
ATOM 1001 O O . HIS A 1 128 ? 8.533 -1.740 9.197 1.00 90.94 128 HIS A O 1
ATOM 1007 N N . ASP A 1 129 ? 7.619 -2.197 11.190 1.00 92.31 129 ASP A N 1
ATOM 1008 C CA . ASP A 1 129 ? 7.968 -3.624 11.208 1.00 92.31 129 ASP A CA 1
ATOM 1009 C C . ASP A 1 129 ? 6.802 -4.527 11.632 1.00 92.31 129 ASP A C 1
ATOM 1011 O O . ASP A 1 129 ? 7.001 -5.663 12.074 1.00 92.31 129 ASP A O 1
ATOM 1015 N N . ILE A 1 130 ? 5.566 -4.048 11.482 1.00 92.75 130 ILE A N 1
ATOM 1016 C CA . ILE A 1 130 ? 4.385 -4.791 11.897 1.00 92.75 130 ILE A CA 1
ATOM 1017 C C . ILE A 1 130 ? 4.203 -6.077 11.098 1.00 92.75 130 ILE A C 1
ATOM 1019 O O . ILE A 1 130 ? 3.829 -7.101 11.668 1.00 92.75 130 ILE A O 1
ATOM 1023 N N . THR A 1 131 ? 4.544 -6.076 9.808 1.00 92.88 131 THR A N 1
ATOM 1024 C CA . THR A 1 131 ? 4.456 -7.297 8.993 1.00 92.88 131 THR A CA 1
ATOM 1025 C C . THR A 1 131 ? 5.424 -8.393 9.417 1.00 92.88 131 THR A C 1
ATOM 1027 O O . THR A 1 131 ? 5.169 -9.559 9.133 1.00 92.88 131 THR A O 1
ATOM 1030 N N . ALA A 1 132 ? 6.514 -8.043 10.103 1.00 92.56 132 ALA A N 1
ATOM 1031 C CA . ALA A 1 132 ? 7.463 -9.013 10.640 1.00 92.56 132 ALA A CA 1
ATOM 1032 C C . ALA A 1 132 ? 7.026 -9.573 12.004 1.00 92.56 132 ALA A C 1
ATOM 1034 O O . ALA A 1 132 ? 7.521 -10.615 12.427 1.00 92.56 132 ALA A O 1
ATOM 1035 N N . LYS A 1 133 ? 6.126 -8.871 12.703 1.00 90.94 133 LYS A N 1
ATOM 1036 C CA . LYS A 1 133 ? 5.669 -9.208 14.060 1.00 90.94 133 LYS A CA 1
ATOM 1037 C C . LYS A 1 133 ? 4.334 -9.944 14.091 1.00 90.94 133 LYS A C 1
ATOM 1039 O O . LYS A 1 133 ? 4.023 -10.562 15.106 1.00 90.94 133 LYS A O 1
ATOM 1044 N N . LEU A 1 134 ? 3.536 -9.832 13.031 1.00 93.31 134 LEU A N 1
ATOM 1045 C CA . LEU A 1 134 ? 2.207 -10.428 12.952 1.00 93.31 134 LEU A CA 1
ATOM 1046 C C . LEU A 1 134 ? 2.192 -11.648 12.044 1.00 93.31 134 LEU A C 1
ATOM 1048 O O . LEU A 1 134 ? 2.806 -11.677 10.980 1.00 93.31 134 LEU A O 1
ATOM 1052 N N . GLU A 1 135 ? 1.376 -12.613 12.441 1.00 91.88 135 GLU A N 1
ATOM 1053 C CA . GLU A 1 135 ? 1.049 -13.784 11.645 1.00 91.88 135 GLU A CA 1
ATOM 1054 C C . GLU A 1 135 ? -0.396 -13.709 11.147 1.00 91.88 135 GLU A C 1
ATOM 1056 O O . GLU A 1 135 ? -1.288 -13.132 11.777 1.00 91.88 135 GLU A O 1
ATOM 1061 N N . THR A 1 136 ? -0.641 -14.314 9.985 1.00 90.81 136 THR A N 1
ATOM 1062 C CA . THR A 1 136 ? -1.993 -14.380 9.420 1.00 90.81 136 THR A CA 1
ATOM 1063 C C . THR A 1 136 ? -2.908 -15.184 10.343 1.00 90.81 136 THR A C 1
ATOM 1065 O O . THR A 1 136 ? -2.554 -16.277 10.774 1.00 90.81 136 THR A O 1
ATOM 1068 N N . GLY A 1 137 ? -4.104 -14.654 10.614 1.00 89.75 137 GLY A N 1
ATOM 1069 C CA . GLY A 1 137 ? -5.100 -15.287 11.485 1.00 89.75 137 GLY A CA 1
ATOM 1070 C C . GLY A 1 137 ? -5.067 -14.815 12.941 1.00 89.75 137 GLY A C 1
ATOM 1071 O O . GLY A 1 137 ? -5.931 -15.211 13.718 1.00 89.75 137 GLY A O 1
ATOM 1072 N N . GLN A 1 138 ? -4.123 -13.947 13.317 1.00 92.50 138 GLN A N 1
ATOM 1073 C CA . GLN A 1 138 ? -4.117 -13.331 14.642 1.00 92.50 138 GLN A CA 1
ATOM 1074 C C . GLN A 1 138 ? -5.244 -12.304 14.805 1.00 92.50 138 GLN A C 1
ATOM 1076 O O . GLN A 1 138 ? -5.611 -11.588 13.870 1.00 92.50 138 GLN A O 1
ATOM 1081 N N . HIS A 1 139 ? -5.767 -12.205 16.027 1.00 92.19 139 HIS A N 1
ATOM 1082 C CA . HIS A 1 139 ? -6.747 -11.184 16.374 1.00 92.19 139 HIS A CA 1
ATOM 1083 C C . HIS A 1 139 ? -6.042 -9.856 16.602 1.00 92.19 139 HIS A C 1
ATOM 1085 O O . HIS A 1 139 ? -5.116 -9.764 17.405 1.00 92.19 139 HIS A O 1
ATOM 1091 N N . VAL A 1 140 ? -6.500 -8.812 15.921 1.00 94.69 140 VAL A N 1
ATOM 1092 C CA . VAL A 1 140 ? -5.929 -7.472 16.045 1.00 94.69 140 VAL A CA 1
ATOM 1093 C C . VAL A 1 140 ? -7.035 -6.435 16.158 1.00 94.69 140 VAL A C 1
ATOM 1095 O O . VAL A 1 140 ? -8.113 -6.597 15.588 1.00 94.69 140 VAL A O 1
ATOM 1098 N N . LEU A 1 141 ? -6.763 -5.370 16.903 1.00 93.88 141 LEU A N 1
ATOM 1099 C CA . LEU A 1 141 ? -7.613 -4.190 16.997 1.00 93.88 141 LEU A CA 1
ATOM 1100 C C . LEU A 1 141 ? -6.862 -2.993 16.419 1.00 93.88 141 LEU A C 1
ATOM 1102 O O . LEU A 1 141 ? -5.717 -2.741 16.792 1.00 93.88 141 LEU A O 1
ATOM 1106 N N . VAL A 1 142 ? -7.518 -2.262 15.517 1.00 94.44 142 VAL A N 1
ATOM 1107 C CA . VAL A 1 142 ? -6.970 -1.067 14.863 1.00 94.44 142 VAL A CA 1
ATOM 1108 C C . VAL A 1 142 ? -7.633 0.170 15.456 1.00 94.44 142 VAL A C 1
ATOM 1110 O O . VAL A 1 142 ? -8.842 0.356 15.321 1.00 94.44 142 VAL A O 1
ATOM 1113 N N . ASP A 1 143 ? -6.833 1.049 16.046 1.00 92.69 143 ASP A N 1
ATOM 1114 C CA . ASP A 1 143 ? -7.255 2.371 16.490 1.00 92.69 143 ASP A CA 1
ATOM 1115 C C . ASP A 1 143 ? -6.673 3.448 15.571 1.00 92.69 143 ASP A C 1
ATOM 1117 O O . ASP A 1 143 ? -5.549 3.920 15.744 1.00 92.69 143 ASP A O 1
ATOM 1121 N N . GLY A 1 144 ? -7.472 3.873 14.592 1.00 89.12 144 GLY A N 1
ATOM 1122 C CA . GLY A 1 144 ? -7.088 4.940 13.665 1.00 89.12 144 GLY A CA 1
ATOM 1123 C C . GLY A 1 144 ? -7.083 6.352 14.268 1.00 89.12 144 GLY A C 1
ATOM 1124 O O . GLY A 1 144 ? -6.786 7.301 13.550 1.00 89.12 144 GLY A O 1
ATOM 1125 N N . SER A 1 145 ? -7.467 6.531 15.538 1.00 86.94 145 SER A N 1
ATOM 1126 C CA . SER A 1 145 ? -7.472 7.850 16.197 1.00 86.94 145 SER A CA 1
ATOM 1127 C C . SER A 1 145 ? -6.170 8.116 16.924 1.00 86.94 145 SER A C 1
ATOM 1129 O O . SER A 1 145 ? -5.530 9.134 16.675 1.00 86.94 145 SER A O 1
ATOM 1131 N N . ASP A 1 146 ? -5.788 7.173 17.778 1.00 87.75 146 ASP A N 1
ATOM 1132 C CA . ASP A 1 146 ? -4.574 7.275 18.583 1.00 87.75 146 ASP A CA 1
ATOM 1133 C C . ASP A 1 146 ? -3.377 6.593 17.896 1.00 87.75 146 ASP A C 1
ATOM 1135 O O . ASP A 1 146 ? -2.240 6.742 18.335 1.00 87.75 146 ASP A O 1
ATOM 1139 N N . GLY A 1 147 ? -3.613 5.897 16.775 1.00 90.00 147 GLY A N 1
ATOM 1140 C CA . GLY A 1 147 ? -2.567 5.292 15.952 1.00 90.00 147 GLY A CA 1
ATOM 1141 C C . GLY A 1 147 ? -2.067 3.949 16.482 1.00 90.00 147 GLY A C 1
ATOM 1142 O O . GLY A 1 147 ? -0.924 3.584 16.217 1.00 90.00 147 GLY A O 1
ATOM 1143 N N . TRP A 1 148 ? -2.895 3.214 17.229 1.00 92.00 148 TRP A N 1
ATOM 1144 C CA . TRP A 1 148 ? -2.506 1.940 17.835 1.00 92.00 148 TRP A CA 1
ATOM 1145 C C . TRP A 1 148 ? -2.950 0.740 17.007 1.00 92.00 148 TRP A C 1
ATOM 1147 O O . TRP A 1 148 ? -4.068 0.686 16.493 1.00 92.00 148 TRP A O 1
ATOM 1157 N N . LEU A 1 149 ? -2.085 -0.271 16.955 1.00 93.75 149 LEU A N 1
ATOM 1158 C CA . LEU A 1 149 ? -2.454 -1.622 16.557 1.00 93.75 149 LEU A CA 1
ATOM 1159 C C . LEU A 1 149 ? -2.215 -2.560 17.740 1.00 93.75 149 LEU A C 1
ATOM 1161 O O . LEU A 1 149 ? -1.074 -2.777 18.146 1.00 93.75 149 LEU A O 1
ATOM 1165 N N . ILE A 1 150 ? -3.293 -3.098 18.301 1.00 93.44 150 ILE A N 1
ATOM 1166 C CA . ILE A 1 150 ? -3.242 -3.971 19.475 1.00 93.44 150 ILE A CA 1
ATOM 1167 C C . ILE A 1 150 ? -3.369 -5.414 19.003 1.00 93.44 150 ILE A C 1
ATOM 1169 O O . ILE A 1 150 ? -4.399 -5.808 18.458 1.00 93.44 150 ILE A O 1
ATOM 1173 N N . VAL A 1 151 ? -2.317 -6.201 19.217 1.00 93.06 151 VAL A N 1
ATOM 1174 C CA . VAL A 1 151 ? -2.276 -7.626 18.873 1.00 93.06 151 VAL A CA 1
ATOM 1175 C C . VAL A 1 151 ? -2.813 -8.444 20.040 1.00 93.06 151 VAL A C 1
ATOM 1177 O O . VAL A 1 151 ? -2.422 -8.214 21.181 1.00 93.06 151 VAL A O 1
ATOM 1180 N N . ASN A 1 152 ? -3.693 -9.402 19.750 1.00 91.69 152 ASN A N 1
ATOM 1181 C CA . ASN A 1 152 ? -4.380 -10.254 20.721 1.00 91.69 152 ASN A CA 1
ATOM 1182 C C . ASN A 1 152 ? -4.995 -9.444 21.883 1.00 91.69 152 ASN A C 1
ATOM 1184 O O . ASN A 1 152 ? -4.609 -9.638 23.039 1.00 91.69 152 ASN A O 1
ATOM 1188 N N . PRO A 1 153 ? -5.927 -8.511 21.594 1.00 91.88 153 PRO A N 1
ATOM 1189 C CA . PRO A 1 153 ? -6.524 -7.657 22.616 1.00 91.88 153 PRO A CA 1
ATOM 1190 C C . PRO A 1 153 ? -7.249 -8.493 23.675 1.00 91.88 153 PRO A C 1
ATOM 1192 O O . PRO A 1 153 ? -7.960 -9.448 23.355 1.00 91.88 153 PRO A O 1
ATOM 1195 N N . THR A 1 154 ? -7.101 -8.109 24.943 1.00 94.38 154 THR A N 1
ATOM 1196 C CA . THR A 1 154 ? -7.799 -8.786 26.041 1.00 94.38 154 THR A CA 1
ATOM 1197 C C . THR A 1 154 ? -9.303 -8.483 26.005 1.00 94.38 154 THR A C 1
ATOM 1199 O O . THR A 1 154 ? -9.713 -7.465 25.432 1.00 94.38 154 THR A O 1
ATOM 1202 N N . PRO A 1 155 ? -10.154 -9.311 26.637 1.00 93.56 155 PRO A N 1
ATOM 1203 C CA . PRO A 1 155 ? -11.588 -9.038 26.731 1.00 93.56 155 PRO A CA 1
ATOM 1204 C C . PRO A 1 155 ? -11.905 -7.662 27.335 1.00 93.56 155 PRO A C 1
ATOM 1206 O O . PRO A 1 155 ? -12.809 -6.976 26.862 1.00 93.56 155 PRO A O 1
ATOM 1209 N N . GLU A 1 156 ? -11.127 -7.220 28.326 1.00 93.88 156 GLU A N 1
ATOM 1210 C CA . GLU A 1 156 ? -11.272 -5.903 28.959 1.00 93.88 156 GLU A CA 1
ATOM 1211 C C . GLU A 1 156 ? -10.944 -4.776 27.975 1.00 93.88 156 GLU A C 1
ATOM 1213 O O . GLU A 1 156 ? -11.645 -3.764 27.923 1.00 93.88 156 GLU A O 1
ATOM 1218 N N . THR A 1 157 ? -9.907 -4.973 27.154 1.00 91.75 157 THR A N 1
ATOM 1219 C CA . THR A 1 157 ? -9.522 -4.030 26.098 1.00 91.75 157 THR A CA 1
ATOM 1220 C C . THR A 1 157 ? -10.638 -3.913 25.064 1.00 91.75 157 THR A C 1
ATOM 1222 O O . THR A 1 157 ? -11.055 -2.806 24.725 1.00 91.75 157 THR A O 1
ATOM 1225 N N . LEU A 1 158 ? -11.183 -5.044 24.607 1.00 91.56 158 LEU A N 1
ATOM 1226 C CA . LEU A 1 158 ? -12.298 -5.062 23.659 1.00 91.56 158 LEU A CA 1
ATOM 1227 C C . LEU A 1 158 ? -13.531 -4.342 24.212 1.00 91.56 158 LEU A C 1
ATOM 1229 O O . LEU A 1 158 ? -14.170 -3.580 23.489 1.00 91.56 158 LEU A O 1
ATOM 1233 N N . GLU A 1 159 ? -13.861 -4.550 25.486 1.00 92.06 159 GLU A N 1
ATOM 1234 C CA . GLU A 1 159 ? -15.011 -3.899 26.113 1.00 92.06 159 GLU A CA 1
ATOM 1235 C C . GLU A 1 159 ? -14.811 -2.384 26.258 1.00 92.06 159 GLU A C 1
ATOM 1237 O O . GLU A 1 159 ? -15.713 -1.605 25.946 1.00 92.06 159 GLU A O 1
ATOM 1242 N N . CYS A 1 160 ? -13.606 -1.948 26.633 1.00 92.12 160 CYS A N 1
ATOM 1243 C CA . CYS A 1 160 ? -13.247 -0.530 26.661 1.00 92.12 160 CYS A CA 1
ATOM 1244 C C . CYS A 1 160 ? -13.447 0.126 25.283 1.00 92.12 160 CYS A C 1
ATOM 1246 O O . CYS A 1 160 ? -14.120 1.155 25.162 1.00 92.12 160 CYS A O 1
ATOM 1248 N N . TYR A 1 161 ? -12.944 -0.505 24.220 1.00 91.25 161 TYR A N 1
ATOM 1249 C CA . TYR A 1 161 ? -13.071 0.018 22.861 1.00 91.25 161 TYR A CA 1
ATOM 1250 C C . TYR A 1 161 ? -14.519 0.043 22.355 1.00 91.25 161 TYR A C 1
ATOM 1252 O O . TYR A 1 161 ? -14.917 1.026 21.725 1.00 91.25 161 TYR A O 1
ATOM 1260 N N . LYS A 1 162 ? -15.351 -0.948 22.702 1.00 90.62 162 LYS A N 1
ATOM 1261 C CA . LYS A 1 162 ? -16.799 -0.908 22.411 1.00 90.62 162 LYS A CA 1
ATOM 1262 C C . LYS A 1 162 ? -17.491 0.285 23.072 1.00 90.62 162 LYS A C 1
ATOM 1264 O O . LYS A 1 162 ? -18.357 0.922 22.469 1.00 90.62 162 LYS A O 1
ATOM 1269 N N . GLN A 1 163 ? -17.118 0.622 24.307 1.00 91.12 163 GLN A N 1
ATOM 1270 C CA . GLN A 1 163 ? -17.674 1.789 24.999 1.00 91.12 163 GLN A CA 1
ATOM 1271 C C . GLN A 1 163 ? -17.249 3.101 24.326 1.00 91.12 163 GLN A C 1
ATOM 1273 O O . GLN A 1 163 ? -18.081 3.999 24.147 1.00 91.12 163 GLN A O 1
ATOM 1278 N N . ILE A 1 164 ? -15.981 3.200 23.910 1.00 88.50 164 ILE A N 1
ATOM 1279 C CA . ILE A 1 164 ? -15.460 4.342 23.143 1.00 88.50 164 ILE A CA 1
ATOM 1280 C C . ILE A 1 164 ? -16.233 4.493 21.827 1.00 88.50 164 ILE A C 1
ATOM 1282 O O . ILE A 1 164 ? -16.699 5.592 21.511 1.00 88.50 164 ILE A O 1
ATOM 1286 N N . GLU A 1 165 ? -16.426 3.401 21.089 1.00 86.56 165 GLU A N 1
ATOM 1287 C CA . GLU A 1 165 ? -17.175 3.380 19.832 1.00 86.56 165 GLU A CA 1
ATOM 1288 C C . GLU A 1 165 ? -18.634 3.821 20.033 1.00 86.56 165 GLU A C 1
ATOM 1290 O O . GLU A 1 165 ? -19.106 4.737 19.357 1.00 86.56 165 GLU A O 1
ATOM 1295 N N . SER A 1 166 ? -19.331 3.262 21.029 1.00 88.62 166 SER A N 1
ATOM 1296 C CA . SER A 1 166 ? -20.712 3.639 21.363 1.00 88.62 166 SER A CA 1
ATOM 1297 C C . SER A 1 166 ? -20.838 5.129 21.693 1.00 88.62 166 SER A C 1
ATOM 1299 O O . SER A 1 166 ? -21.768 5.812 21.246 1.00 88.62 166 SER A O 1
ATOM 1301 N N . ARG A 1 167 ? -19.879 5.673 22.451 1.00 88.12 167 ARG A N 1
ATOM 1302 C CA . ARG A 1 167 ? -19.842 7.101 22.783 1.00 88.12 167 ARG A CA 1
ATOM 1303 C C . ARG A 1 167 ? -19.618 7.957 21.538 1.00 88.12 167 ARG A C 1
ATOM 1305 O O . ARG A 1 167 ? -20.305 8.965 21.371 1.00 88.12 167 ARG A O 1
ATOM 1312 N N . ARG A 1 168 ? -18.707 7.551 20.651 1.00 84.62 168 ARG A N 1
ATOM 1313 C CA . ARG A 1 168 ? -18.450 8.238 19.377 1.00 84.62 168 ARG A CA 1
ATOM 1314 C C . ARG A 1 168 ? -19.671 8.221 18.467 1.00 84.62 168 ARG A C 1
ATOM 1316 O O . ARG A 1 168 ? -20.023 9.265 17.927 1.00 84.62 168 ARG A O 1
ATOM 1323 N N . ALA A 1 169 ? -20.362 7.089 18.352 1.00 85.50 169 ALA A N 1
ATOM 1324 C CA . ALA A 1 169 ? -21.583 6.978 17.560 1.00 85.50 169 ALA A CA 1
ATOM 1325 C C . ALA A 1 169 ? -22.663 7.969 18.034 1.00 85.50 169 ALA A C 1
ATOM 1327 O O . ALA A 1 169 ? -23.271 8.663 17.215 1.00 85.50 169 ALA A O 1
ATOM 1328 N N . LYS A 1 170 ? -22.839 8.114 19.357 1.00 88.62 170 LYS A N 1
ATOM 1329 C CA . LYS A 1 170 ? -23.770 9.091 19.952 1.00 88.62 170 LYS A CA 1
ATOM 1330 C C . LYS A 1 170 ? -23.391 10.537 19.621 1.00 88.62 170 LYS A C 1
ATOM 1332 O O . LYS A 1 170 ? -24.252 11.304 19.197 1.00 88.62 170 LYS A O 1
ATOM 1337 N N . VAL A 1 171 ? -22.115 10.902 19.769 1.00 85.94 171 VAL A N 1
ATOM 1338 C CA . VAL A 1 171 ? -21.626 12.259 19.452 1.00 85.94 171 VAL A CA 1
ATOM 1339 C C . VAL A 1 171 ? -21.802 12.570 17.964 1.00 85.94 171 VAL A C 1
ATOM 1341 O O . VAL A 1 171 ? -22.322 13.627 17.608 1.00 85.94 171 VAL A O 1
ATOM 1344 N N . THR A 1 172 ? -21.440 11.639 17.081 1.00 84.50 172 THR A N 1
ATOM 1345 C CA . THR A 1 172 ? -21.603 11.807 15.630 1.00 84.50 172 THR A CA 1
ATOM 1346 C C . THR A 1 172 ? -23.073 11.976 15.239 1.00 84.50 172 THR A C 1
ATOM 1348 O O . THR A 1 172 ? -23.391 12.815 14.394 1.00 84.50 172 THR A O 1
ATOM 1351 N N . ALA A 1 173 ? -23.990 11.240 15.877 1.00 85.88 173 ALA A N 1
ATOM 1352 C CA . ALA A 1 173 ? -25.427 11.405 15.663 1.00 85.88 173 ALA A CA 1
ATOM 1353 C C . ALA A 1 173 ? -25.922 12.805 16.079 1.00 85.88 173 ALA A C 1
ATOM 1355 O O . ALA A 1 173 ? -26.659 13.445 15.326 1.00 85.88 173 ALA A O 1
ATOM 1356 N N . GLN A 1 174 ? -25.463 13.321 17.224 1.00 85.69 174 GLN A N 1
ATOM 1357 C CA . GLN A 1 174 ? -25.795 14.672 17.698 1.00 85.69 174 GLN A CA 1
ATOM 1358 C C . GLN A 1 174 ? -25.246 15.770 16.769 1.00 85.69 174 GLN A C 1
ATOM 1360 O O . GLN A 1 174 ? -25.955 16.721 16.435 1.00 85.69 174 GLN A O 1
ATOM 1365 N N . LEU A 1 175 ? -24.008 15.628 16.281 1.00 83.12 175 LEU A N 1
ATOM 1366 C CA . LEU A 1 175 ? -23.408 16.575 15.332 1.00 83.12 175 LEU A CA 1
ATOM 1367 C C . LEU A 1 175 ? -24.149 16.602 13.984 1.00 83.12 175 LEU A C 1
ATOM 1369 O O . LEU A 1 175 ? -24.335 17.674 13.395 1.00 83.12 175 LEU A O 1
ATOM 1373 N N . LYS A 1 176 ? -24.635 15.450 13.503 1.00 84.00 176 LYS A N 1
ATOM 1374 C CA . LYS A 1 176 ? -25.486 15.386 12.301 1.00 84.00 176 LYS A CA 1
ATOM 1375 C C . LYS A 1 176 ? -26.802 16.154 12.490 1.00 84.00 176 LYS A C 1
ATOM 1377 O O . LYS A 1 176 ? -27.214 16.865 11.577 1.00 84.00 176 LYS A O 1
ATOM 1382 N N . GLN A 1 177 ? -27.417 16.091 13.672 1.00 82.06 177 GLN A N 1
ATOM 1383 C CA . GLN A 1 177 ? -28.636 16.857 13.981 1.00 82.06 177 GLN A CA 1
ATOM 1384 C C . GLN A 1 177 ? -28.391 18.374 14.047 1.00 82.06 177 GLN A C 1
ATOM 1386 O O . GLN A 1 177 ? -29.197 19.156 13.553 1.00 82.06 177 GLN A O 1
ATOM 1391 N N . LEU A 1 178 ? -27.264 18.816 14.609 1.00 79.06 178 LEU A N 1
ATOM 1392 C CA . LEU A 1 178 ? -26.932 20.247 14.692 1.00 79.06 178 LEU A CA 1
ATOM 1393 C C . LEU A 1 178 ? -26.537 20.846 13.331 1.00 79.06 178 LEU A C 1
ATOM 1395 O O . LEU A 1 178 ? -26.890 21.985 13.012 1.00 79.06 178 LEU A O 1
ATOM 1399 N N . SER A 1 179 ? -25.818 20.084 12.504 1.00 73.06 179 SER A N 1
ATOM 1400 C CA . SER A 1 179 ? -25.398 20.541 11.172 1.00 73.06 179 SER A CA 1
ATOM 1401 C C . SER A 1 179 ? -26.567 20.691 10.188 1.00 73.06 179 SER A C 1
ATOM 1403 O O . SER A 1 179 ? -26.543 21.612 9.366 1.00 73.06 179 SER A O 1
ATOM 1405 N N . SER A 1 180 ? -27.624 19.877 10.306 1.00 65.44 180 SER A N 1
ATOM 1406 C CA . SER A 1 180 ? -28.858 20.058 9.523 1.00 65.44 180 SER A CA 1
ATOM 1407 C C . SER A 1 180 ? -29.627 21.325 9.934 1.00 65.44 180 SER A C 1
ATOM 1409 O O . SER A 1 180 ? -30.156 22.041 9.078 1.00 65.44 180 SER A O 1
ATOM 1411 N N . PHE A 1 181 ? -29.600 21.683 11.221 1.00 59.94 181 PHE A N 1
ATOM 1412 C CA . PHE A 1 181 ? -30.226 22.904 11.735 1.00 59.94 181 PHE A CA 1
ATOM 1413 C C . PHE A 1 181 ? -29.519 24.177 11.231 1.00 59.94 181 PHE A C 1
ATOM 1415 O O . PHE A 1 181 ? -30.161 25.125 10.770 1.00 59.94 181 PHE A O 1
ATOM 1422 N N . ARG A 1 182 ? -28.178 24.178 11.208 1.00 53.44 182 ARG A N 1
ATOM 1423 C CA . ARG A 1 182 ? -27.372 25.314 10.720 1.00 53.44 182 ARG A CA 1
ATOM 1424 C C . ARG A 1 182 ? -27.535 25.570 9.214 1.00 53.44 182 ARG A C 1
ATOM 1426 O O . ARG A 1 182 ? -27.559 26.731 8.806 1.00 53.44 182 ARG A O 1
ATOM 1433 N N . LYS A 1 183 ? -27.712 24.524 8.389 1.00 52.12 183 LYS A N 1
ATOM 1434 C CA . LYS A 1 183 ? -28.026 24.674 6.949 1.00 52.12 183 LYS A CA 1
ATOM 1435 C C . LYS A 1 183 ? -29.407 25.320 6.715 1.00 52.12 183 LYS A C 1
ATOM 1437 O O . LYS A 1 183 ? -29.599 25.971 5.690 1.00 52.12 183 LYS A O 1
ATOM 1442 N N . THR A 1 184 ? -30.329 25.218 7.676 1.00 51.88 184 THR A N 1
ATOM 1443 C CA . THR A 1 184 ? -31.677 25.813 7.592 1.00 51.88 184 THR A CA 1
ATOM 1444 C C . THR A 1 184 ? -31.691 27.280 8.043 1.00 51.88 184 THR A C 1
ATOM 1446 O O . THR A 1 184 ? -32.322 28.115 7.400 1.00 51.88 184 THR A O 1
ATOM 1449 N N . SER A 1 185 ? -30.921 27.636 9.079 1.00 50.75 185 SER A N 1
ATOM 1450 C CA . SER A 1 185 ? -30.863 29.012 9.607 1.00 50.75 185 SER A CA 1
ATOM 1451 C C . SER A 1 185 ? -30.069 30.004 8.740 1.00 50.75 185 SER A C 1
ATOM 1453 O O . SER A 1 185 ? -30.256 31.206 8.890 1.00 50.75 185 SER A O 1
ATOM 1455 N N . MET A 1 186 ? -29.190 29.542 7.841 1.00 42.78 186 MET A N 1
ATOM 1456 C CA . MET A 1 186 ? -28.397 30.411 6.948 1.00 42.78 186 MET A CA 1
ATOM 1457 C C . MET A 1 186 ? -29.072 30.712 5.594 1.00 42.78 186 MET A C 1
ATOM 1459 O O . MET A 1 186 ? -28.476 31.389 4.761 1.00 42.78 186 MET A O 1
ATOM 1463 N N . ARG A 1 187 ? -30.305 30.238 5.344 1.00 43.25 187 ARG A N 1
ATOM 1464 C CA . ARG A 1 187 ? -31.064 30.554 4.114 1.00 43.25 187 ARG A CA 1
ATOM 1465 C C . ARG A 1 187 ? -31.818 31.894 4.160 1.00 43.25 187 ARG A C 1
ATOM 1467 O O . ARG A 1 187 ? -32.377 32.286 3.143 1.00 43.25 187 ARG A O 1
ATOM 1474 N N . SER A 1 188 ? -31.824 32.604 5.292 1.00 44.91 188 SER A N 1
ATOM 1475 C CA . SER A 1 188 ? -32.552 33.874 5.476 1.00 44.91 188 SER A CA 1
ATOM 1476 C C . SER A 1 188 ? -31.694 35.144 5.362 1.00 44.91 188 SER A C 1
ATOM 1478 O O . SER A 1 188 ? -32.213 36.238 5.566 1.00 44.91 188 SER A O 1
ATOM 1480 N N . GLN A 1 189 ? -30.415 35.045 4.983 1.00 41.75 189 GLN A N 1
ATOM 1481 C CA . GLN A 1 189 ? -29.615 36.207 4.576 1.00 41.75 189 GLN A CA 1
ATOM 1482 C C . GLN A 1 189 ? -28.877 35.905 3.265 1.00 41.75 189 GLN A C 1
ATOM 1484 O O . GLN A 1 189 ? -28.060 34.981 3.233 1.00 41.75 189 GLN A O 1
ATOM 1489 N N . PRO A 1 190 ? -29.136 36.650 2.174 1.00 38.59 190 PRO A N 1
ATOM 1490 C CA . PRO A 1 190 ? -28.375 36.494 0.948 1.00 38.59 190 PRO A CA 1
ATOM 1491 C C . PRO A 1 190 ? -26.987 37.105 1.167 1.00 38.59 190 PRO A C 1
ATOM 1493 O O . PRO A 1 190 ? -26.819 38.319 1.129 1.00 38.59 190 PRO A O 1
ATOM 1496 N N . MET A 1 191 ? -25.986 36.262 1.423 1.00 40.47 191 MET A N 1
ATOM 1497 C CA . MET A 1 191 ? -24.586 36.654 1.277 1.00 40.47 191 MET A CA 1
ATOM 1498 C C . MET A 1 191 ? -24.110 36.232 -0.111 1.00 40.47 191 MET A C 1
ATOM 1500 O O . MET A 1 191 ? -24.011 35.043 -0.422 1.00 40.47 191 MET A O 1
ATOM 1504 N N . GLU A 1 192 ? -23.849 37.234 -0.941 1.00 38.59 192 GLU A N 1
ATOM 1505 C CA . GLU A 1 192 ? -23.278 37.124 -2.278 1.00 38.59 192 GLU A CA 1
ATOM 1506 C C . GLU A 1 192 ? -21.906 36.425 -2.198 1.00 38.59 192 GLU A C 1
ATOM 1508 O O . GLU A 1 192 ? -20.936 36.965 -1.664 1.00 38.59 192 GLU A O 1
ATOM 1513 N N . ARG A 1 193 ? -21.826 35.173 -2.668 1.00 40.81 193 ARG A N 1
ATOM 1514 C CA . ARG A 1 193 ? -20.573 34.406 -2.716 1.00 40.81 193 ARG A CA 1
ATOM 1515 C C . ARG A 1 193 ? -19.829 34.717 -4.018 1.00 40.81 193 ARG A C 1
ATOM 1517 O O . ARG A 1 193 ? -20.302 34.345 -5.088 1.00 40.81 193 ARG A O 1
ATOM 1524 N N . ARG A 1 194 ? -18.641 35.328 -3.930 1.00 35.62 194 ARG A N 1
ATOM 1525 C CA . ARG A 1 194 ? -17.618 35.260 -4.997 1.00 35.62 194 ARG A CA 1
ATOM 1526 C C . ARG A 1 194 ? -16.942 33.870 -4.966 1.00 35.62 194 ARG A C 1
ATOM 1528 O O . ARG A 1 194 ? -16.795 33.308 -3.884 1.00 35.62 194 ARG A O 1
ATOM 1535 N N . GLY A 1 195 ? -16.624 33.331 -6.154 1.00 34.72 195 GLY A N 1
ATOM 1536 C CA . GLY A 1 195 ? -16.307 31.918 -6.489 1.00 34.72 195 GLY A CA 1
ATOM 1537 C C . GLY A 1 195 ? -15.376 31.156 -5.531 1.00 34.72 195 GLY A C 1
ATOM 1538 O O . GLY A 1 195 ? -14.439 31.731 -4.989 1.00 34.72 195 GLY A O 1
ATOM 1539 N N . SER A 1 196 ? -15.737 29.933 -5.110 1.00 39.41 196 SER A N 1
ATOM 1540 C CA . SER A 1 196 ? -15.487 28.614 -5.757 1.00 39.41 196 SER A CA 1
ATOM 1541 C C . SER A 1 196 ? -13.981 28.329 -5.854 1.00 39.41 196 SER A C 1
ATOM 1543 O O . SER A 1 196 ? -13.300 28.955 -6.651 1.00 39.41 196 SER A O 1
ATOM 1545 N N . ASP A 1 197 ? -13.377 27.520 -4.979 1.00 38.06 197 ASP A N 1
ATOM 1546 C CA . ASP A 1 197 ? -13.671 26.093 -4.805 1.00 38.06 197 ASP A CA 1
ATOM 1547 C C . ASP A 1 197 ? -13.501 25.609 -3.354 1.00 38.06 197 ASP A C 1
ATOM 1549 O O . ASP A 1 197 ? -12.451 25.783 -2.739 1.00 38.06 197 ASP A O 1
ATOM 1553 N N . PHE A 1 198 ? -14.523 24.944 -2.807 1.00 32.22 198 PHE A N 1
ATOM 1554 C CA . PHE A 1 198 ? -14.396 24.139 -1.588 1.00 32.22 198 PHE A CA 1
ATOM 1555 C C . PHE A 1 198 ? -15.323 22.924 -1.707 1.00 32.22 198 PHE A C 1
ATOM 1557 O O . PHE A 1 198 ? -16.547 23.059 -1.720 1.00 32.22 198 PHE A O 1
ATOM 1564 N N . ILE A 1 199 ? -14.723 21.744 -1.856 1.00 36.09 199 ILE A N 1
ATOM 1565 C CA . ILE A 1 199 ? -15.401 20.452 -2.014 1.00 36.09 199 ILE A CA 1
ATOM 1566 C C . ILE A 1 199 ? -15.660 19.874 -0.608 1.00 36.09 199 ILE A C 1
ATOM 1568 O O . ILE A 1 199 ? -14.718 19.685 0.161 1.00 36.09 199 ILE A O 1
ATOM 1572 N N . GLU A 1 200 ? -16.929 19.629 -0.249 1.00 36.06 200 GLU A N 1
ATOM 1573 C CA . GLU A 1 200 ? -17.328 18.970 1.013 1.00 36.06 200 GLU A CA 1
ATOM 1574 C C . GLU A 1 200 ? -16.916 17.475 1.010 1.00 36.06 200 GLU A C 1
ATOM 1576 O O . GLU A 1 200 ? -17.124 16.797 0.001 1.00 36.06 200 GLU A O 1
ATOM 1581 N N . PRO A 1 201 ? -16.400 16.907 2.121 1.00 35.94 201 PRO A N 1
ATOM 1582 C CA . PRO A 1 201 ? -16.217 15.464 2.246 1.00 35.94 201 PRO A CA 1
ATOM 1583 C C . PRO A 1 201 ? -17.527 14.794 2.697 1.00 35.94 201 PRO A C 1
ATOM 1585 O O . PRO A 1 201 ? -18.004 15.013 3.811 1.00 35.94 201 PRO A O 1
ATOM 1588 N N . ASN A 1 202 ? -18.104 13.960 1.829 1.00 32.97 202 ASN A N 1
ATOM 1589 C CA . ASN A 1 202 ? -19.221 13.069 2.156 1.00 32.97 202 ASN A CA 1
ATOM 1590 C C . ASN A 1 202 ? -18.706 11.774 2.812 1.00 32.97 202 ASN A C 1
ATOM 1592 O O . ASN A 1 202 ? -17.752 11.178 2.322 1.00 32.97 202 ASN A O 1
ATOM 1596 N N . PHE A 1 203 ? -19.378 11.312 3.872 1.00 30.98 203 PHE A N 1
ATOM 1597 C CA . PHE A 1 203 ? -19.157 10.007 4.514 1.00 30.98 203 PHE A CA 1
ATOM 1598 C C . PHE A 1 203 ? -20.424 9.146 4.421 1.00 30.98 203 PHE A C 1
ATOM 1600 O O . PHE A 1 203 ? -21.529 9.639 4.666 1.00 30.98 203 PHE A O 1
ATOM 1607 N N . SER A 1 204 ? -20.269 7.864 4.087 1.00 32.47 204 SER A N 1
ATOM 1608 C CA . SER A 1 204 ? -21.315 6.827 4.098 1.00 32.47 204 SER A CA 1
ATOM 1609 C C . SER A 1 204 ? -20.770 5.533 4.725 1.00 32.47 204 SER A C 1
ATOM 1611 O O . SER A 1 204 ? -19.553 5.363 4.782 1.00 32.47 204 SER A O 1
ATOM 1613 N N . ILE A 1 205 ? -21.689 4.739 5.293 1.00 35.94 205 ILE A N 1
ATOM 1614 C CA . ILE A 1 205 ? -21.499 3.563 6.174 1.00 35.94 205 ILE A CA 1
ATOM 1615 C C . ILE A 1 205 ? -20.935 2.373 5.404 1.00 35.94 205 ILE A C 1
ATOM 1617 O O . ILE A 1 205 ? -21.418 2.165 4.269 1.00 35.94 205 ILE A O 1
#